Protein AF-A0A178A9Q9-F1 (afdb_monomer)

Foldseek 3Di:
DQLQVPDAKDKDADPCLVVLLVVCLQVLDQPDDQQNGMEIEGACLQPVCCSVVPVVCVVCVVVVVVQVVVLVVSLVVCCPDPSCVPPVHSYPCCNVRVHHHHYHHPFDPPDPLLVCCLQCVLVVLLVVLLVQLVVLVVVLQVCVVPDDLVRSLCSSLVSSLVVLLVVLLVSLVVSVVVVQAQCQQPVPCSPVSSVLSSVLSSLLSLLSNLQLLLVCLQPHVVCSVVSSVVLSCLQNVLSNGDPVPDPPVSVCNLLHLSNLSSSSNSCRRGVGDDPVVSSVVSSVVSNVVSSVSNSVSQVVQCVVCVVVVNNRRD

Sequence (314 aa):
MVLEEEAWAVLQISPNASENLRRALESGDEAYVPDTAATVYFASARNQIVTTSLAVPAVMGLVNGIVEGIALNSTVTYLESSAGVRDGGGCAMCLVKPFGVAQRDLIPFNEPVAMGPLSTGLIFLLTFTFQFFTILRAGASTYGHLLTLCSTLTMRTLSSLSAYLFLSLTYTLILLAFSLPLTGLFPSHPSYGFMTLWMLNFLTMTACGLVLEAACTAIGMEFAPFVLNVWLIANASPGFAAMETMPRFYRYGYAMPFWNAGQATRTVVFGTKSHLGLNFGVLVAWCVLGWVAVCVATKWRVETGRRKGRHYVP

Structure (mmCIF, N/CA/C/O backbone):
data_AF-A0A178A9Q9-F1
#
_entry.id   AF-A0A178A9Q9-F1
#
loop_
_atom_site.group_PDB
_atom_site.id
_atom_site.type_symbol
_atom_site.label_atom_id
_atom_site.label_alt_id
_atom_site.label_comp_id
_atom_site.label_asym_id
_atom_site.label_entity_id
_atom_site.label_seq_id
_atom_site.pdbx_PDB_ins_code
_atom_site.Cartn_x
_atom_site.Cartn_y
_atom_site.Cartn_z
_atom_site.occupancy
_atom_site.B_iso_or_equiv
_atom_site.auth_seq_id
_atom_site.auth_comp_id
_atom_site.auth_asym_id
_atom_site.auth_atom_id
_atom_site.pdbx_PDB_model_num
ATOM 1 N N . MET A 1 1 ? 0.203 -4.398 -20.712 1.00 80.06 1 MET A N 1
ATOM 2 C CA . MET A 1 1 ? 1.269 -5.173 -20.043 1.00 80.06 1 MET A CA 1
ATOM 3 C C . MET A 1 1 ? 1.855 -4.444 -18.837 1.00 80.06 1 MET A C 1
ATOM 5 O O . MET A 1 1 ? 1.389 -4.715 -17.743 1.00 80.06 1 MET A O 1
ATOM 9 N N . VAL A 1 2 ? 2.800 -3.498 -18.981 1.00 81.94 2 VAL A N 1
ATOM 10 C CA . VAL A 1 2 ? 3.462 -2.856 -17.812 1.00 81.94 2 VAL A CA 1
ATOM 11 C C . VAL A 1 2 ? 2.494 -2.018 -16.964 1.00 81.94 2 VAL A C 1
ATOM 13 O O . VAL A 1 2 ? 2.419 -2.210 -15.756 1.00 81.94 2 VAL A O 1
ATOM 16 N N . LEU A 1 3 ? 1.692 -1.149 -17.595 1.00 84.88 3 LEU A N 1
ATOM 17 C CA . LEU A 1 3 ? 0.658 -0.353 -16.906 1.00 84.88 3 LEU A CA 1
ATOM 18 C C . LEU A 1 3 ? -0.455 -1.217 -16.291 1.00 84.88 3 LEU A C 1
ATOM 20 O O . LEU A 1 3 ? -1.043 -0.853 -15.279 1.00 84.88 3 LEU A O 1
ATOM 24 N N . GLU A 1 4 ? -0.709 -2.381 -16.891 1.00 84.88 4 GLU A N 1
ATOM 25 C CA . GLU A 1 4 ? -1.713 -3.343 -16.426 1.00 84.88 4 GLU A CA 1
ATOM 26 C C . GLU A 1 4 ? -1.189 -4.282 -15.330 1.00 84.88 4 GLU A C 1
ATOM 28 O O . GLU A 1 4 ? -1.922 -5.164 -14.880 1.00 84.88 4 GLU A O 1
ATOM 33 N N . GLU A 1 5 ? 0.053 -4.077 -14.880 1.00 84.38 5 GLU A N 1
ATOM 34 C CA . GLU A 1 5 ? 0.738 -4.875 -13.858 1.00 84.38 5 GLU A CA 1
ATOM 35 C C . GLU A 1 5 ? 0.977 -6.350 -14.240 1.00 84.38 5 GLU A C 1
ATOM 37 O O . GLU A 1 5 ? 1.306 -7.161 -13.379 1.00 84.38 5 GLU A O 1
ATOM 42 N N . GLU A 1 6 ? 0.887 -6.706 -15.527 1.00 86.44 6 GLU A N 1
ATOM 43 C CA . GLU A 1 6 ? 1.127 -8.076 -16.024 1.00 86.44 6 GLU A CA 1
ATOM 44 C C . GLU A 1 6 ? 2.621 -8.425 -16.112 1.00 86.44 6 GLU A C 1
ATOM 46 O O . GLU A 1 6 ? 3.001 -9.592 -16.053 1.00 86.44 6 GLU A O 1
ATOM 51 N N . ALA A 1 7 ? 3.475 -7.411 -16.269 1.00 87.38 7 ALA A N 1
ATOM 52 C CA . ALA A 1 7 ? 4.924 -7.552 -16.356 1.00 87.38 7 ALA A CA 1
ATOM 53 C C . ALA A 1 7 ? 5.619 -6.396 -15.623 1.00 87.38 7 ALA A C 1
ATOM 55 O O . ALA A 1 7 ? 5.109 -5.276 -15.594 1.00 87.38 7 ALA A O 1
ATOM 56 N N . TRP A 1 8 ? 6.795 -6.659 -15.045 1.00 88.06 8 TRP A N 1
ATOM 57 C CA . TRP A 1 8 ? 7.590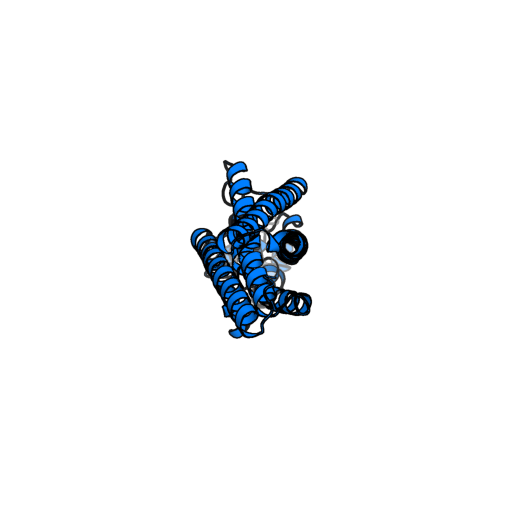 -5.645 -14.334 1.00 88.06 8 TRP A CA 1
ATOM 58 C C . TRP A 1 8 ? 8.377 -4.726 -15.266 1.00 88.06 8 TRP A C 1
ATOM 60 O O . TRP A 1 8 ? 8.521 -3.537 -14.986 1.00 88.06 8 TRP A O 1
ATOM 70 N N . ALA A 1 9 ? 8.875 -5.278 -16.368 1.00 89.69 9 ALA A N 1
ATOM 71 C CA . ALA A 1 9 ? 9.585 -4.546 -17.398 1.00 89.69 9 ALA A CA 1
ATOM 72 C C . ALA A 1 9 ? 9.378 -5.233 -18.753 1.00 89.69 9 ALA A C 1
ATOM 74 O O . ALA A 1 9 ? 9.206 -6.452 -18.817 1.00 89.69 9 ALA A O 1
ATOM 75 N N . VAL A 1 10 ? 9.389 -4.453 -19.829 1.00 90.44 10 VAL A N 1
ATOM 76 C CA . VAL A 1 10 ? 9.280 -4.930 -21.211 1.00 90.44 10 VAL A CA 1
ATOM 77 C C . VAL A 1 10 ? 10.425 -4.341 -22.018 1.00 90.44 10 VAL A C 1
ATOM 79 O O . VAL A 1 10 ? 10.601 -3.127 -22.049 1.00 90.44 10 VAL A O 1
ATOM 82 N N . LEU A 1 11 ? 11.192 -5.202 -22.683 1.00 90.25 11 LEU A N 1
ATOM 83 C CA . LEU A 1 11 ? 12.218 -4.797 -23.637 1.00 90.25 11 LEU A CA 1
ATOM 84 C C . LEU A 1 11 ? 11.589 -4.675 -25.027 1.00 90.25 11 LEU A C 1
ATOM 86 O O . LEU A 1 11 ? 11.095 -5.660 -25.573 1.00 90.25 11 LEU A O 1
ATOM 90 N N . GLN A 1 12 ? 11.633 -3.481 -25.605 1.00 90.94 12 GLN A N 1
ATOM 91 C CA . GLN A 1 12 ? 11.285 -3.236 -26.997 1.00 90.94 12 GLN A CA 1
ATOM 92 C C . GLN A 1 12 ? 12.561 -3.015 -27.804 1.00 90.94 12 GLN A C 1
ATOM 94 O O . GLN A 1 12 ? 13.390 -2.178 -27.452 1.00 90.94 12 GLN A O 1
ATOM 99 N N . ILE A 1 13 ? 12.696 -3.741 -28.908 1.00 89.25 13 ILE A N 1
ATOM 100 C CA . ILE A 1 13 ? 13.766 -3.523 -29.883 1.00 89.25 13 ILE A CA 1
ATOM 101 C C . ILE A 1 13 ? 13.216 -2.607 -30.973 1.00 89.25 13 ILE A C 1
ATOM 103 O O . ILE A 1 13 ? 12.126 -2.851 -31.500 1.00 89.25 13 ILE A O 1
ATOM 107 N N . SER A 1 14 ? 13.949 -1.545 -31.295 1.00 88.25 14 SER A N 1
ATOM 108 C CA . SER A 1 14 ? 13.546 -0.610 -32.341 1.00 88.25 14 SER A CA 1
ATOM 109 C C . SER A 1 14 ? 13.619 -1.274 -33.719 1.00 88.25 14 SER A C 1
ATOM 111 O O . SER A 1 14 ? 14.558 -2.028 -33.999 1.00 88.25 14 SER A O 1
ATOM 113 N N . PRO A 1 15 ? 12.650 -1.006 -34.614 1.00 85.62 15 PRO A N 1
ATOM 114 C CA . PRO A 1 15 ? 12.688 -1.551 -35.962 1.00 85.62 15 PRO A CA 1
ATOM 115 C C . PRO A 1 15 ? 13.934 -1.044 -36.693 1.00 85.62 15 PRO A C 1
ATOM 117 O O . PRO A 1 15 ? 14.308 0.121 -36.569 1.00 85.62 15 PRO A O 1
ATOM 120 N N . ASN A 1 16 ? 14.562 -1.922 -37.477 1.00 86.19 16 ASN A N 1
ATOM 121 C CA . ASN A 1 16 ? 15.747 -1.612 -38.281 1.00 86.19 16 ASN A CA 1
ATOM 122 C C . ASN A 1 16 ? 16.977 -1.142 -37.480 1.00 86.19 16 ASN A C 1
ATOM 124 O O . ASN A 1 16 ? 17.849 -0.496 -38.051 1.00 86.19 16 ASN A O 1
ATOM 128 N N . ALA A 1 17 ? 17.101 -1.490 -36.192 1.00 84.75 17 ALA A N 1
ATOM 129 C CA . ALA A 1 17 ? 18.247 -1.087 -35.366 1.00 84.75 17 ALA A CA 1
ATOM 130 C C . ALA A 1 17 ? 19.611 -1.441 -36.001 1.00 84.75 17 ALA A C 1
ATOM 132 O O . ALA A 1 17 ? 20.496 -0.593 -36.075 1.00 84.75 17 ALA A O 1
ATOM 133 N N . SER A 1 18 ? 19.765 -2.660 -36.529 1.00 85.75 18 SER A N 1
ATOM 134 C CA . SER A 1 18 ? 21.004 -3.095 -37.195 1.00 85.75 18 SER A CA 1
ATOM 135 C C . SER A 1 18 ? 21.276 -2.358 -38.511 1.00 85.75 18 SER A C 1
ATOM 137 O O . SER A 1 18 ? 22.422 -2.054 -38.825 1.00 85.75 18 SER A O 1
ATOM 139 N N . GLU A 1 19 ? 20.228 -2.043 -39.273 1.00 84.62 19 GLU A N 1
ATOM 140 C CA . GLU A 1 19 ? 20.346 -1.317 -40.542 1.00 84.62 19 GLU A CA 1
ATOM 141 C C . GLU A 1 19 ? 20.669 0.165 -40.310 1.00 84.62 19 GLU A C 1
ATOM 143 O O . GLU A 1 19 ? 21.464 0.744 -41.046 1.00 84.62 19 GLU A O 1
ATOM 148 N N . ASN A 1 20 ? 20.118 0.770 -39.255 1.00 84.81 20 ASN A N 1
ATOM 149 C CA . ASN A 1 20 ? 20.445 2.138 -38.856 1.00 84.81 20 ASN A CA 1
ATOM 150 C C . ASN A 1 20 ? 21.915 2.260 -38.437 1.00 84.81 20 ASN A C 1
ATOM 152 O O . ASN A 1 20 ? 22.577 3.210 -38.843 1.00 84.81 20 ASN A O 1
ATOM 156 N N . LEU A 1 21 ? 22.441 1.277 -37.697 1.00 84.25 21 LEU A N 1
ATOM 157 C CA . LEU A 1 21 ? 23.865 1.223 -37.364 1.00 84.25 21 LEU A CA 1
ATOM 158 C C . LEU A 1 21 ? 24.734 1.083 -38.621 1.00 84.25 21 LEU A C 1
ATOM 160 O O . LEU A 1 21 ? 25.712 1.809 -38.772 1.00 84.25 21 LEU A O 1
ATOM 164 N N . ARG A 1 22 ? 24.373 0.179 -39.541 1.00 82.69 22 ARG A N 1
ATOM 165 C CA . ARG A 1 22 ? 25.113 -0.017 -40.798 1.00 82.69 22 ARG A CA 1
ATOM 166 C C . ARG A 1 22 ? 25.165 1.271 -41.622 1.00 82.69 22 ARG A C 1
ATOM 168 O O . ARG A 1 22 ? 26.231 1.644 -42.096 1.00 82.69 22 ARG A O 1
ATOM 175 N N . ARG A 1 23 ? 24.037 1.980 -41.736 1.00 83.31 23 ARG A N 1
ATOM 176 C CA . ARG A 1 23 ? 23.974 3.284 -42.412 1.00 83.31 23 ARG A CA 1
ATOM 177 C C . ARG A 1 23 ? 24.843 4.326 -41.725 1.00 83.31 23 ARG A C 1
ATOM 179 O O . ARG A 1 23 ? 25.577 5.006 -42.421 1.00 83.31 23 ARG A O 1
ATOM 186 N N . ALA A 1 24 ? 24.797 4.418 -40.396 1.00 83.38 24 ALA A N 1
ATOM 187 C CA . ALA A 1 24 ? 25.614 5.370 -39.643 1.00 83.38 24 ALA A CA 1
ATOM 188 C C . ALA A 1 24 ? 27.122 5.108 -39.806 1.00 83.38 24 ALA A C 1
ATOM 190 O O . ALA A 1 24 ? 27.903 6.055 -39.885 1.00 83.38 24 ALA A O 1
ATOM 191 N N . LEU A 1 25 ? 27.525 3.835 -39.902 1.00 80.25 25 LEU A N 1
ATOM 192 C CA . LEU A 1 25 ? 28.907 3.437 -40.184 1.00 80.25 25 LEU A CA 1
ATOM 193 C C . LEU A 1 25 ? 29.335 3.785 -41.618 1.00 80.25 25 LEU A C 1
ATOM 195 O O . LEU A 1 25 ? 30.448 4.259 -41.809 1.00 80.25 25 LEU A O 1
ATOM 199 N N . GLU A 1 26 ? 28.457 3.592 -42.608 1.00 79.62 26 GLU A N 1
ATOM 200 C CA . GLU A 1 26 ? 28.731 3.899 -44.023 1.00 79.62 26 GLU A CA 1
ATOM 201 C C . GLU A 1 26 ? 28.700 5.399 -44.339 1.00 79.62 26 GLU A C 1
ATOM 203 O O . GLU A 1 26 ? 29.458 5.861 -45.187 1.00 79.62 26 GLU A O 1
ATOM 208 N N . SER A 1 27 ? 27.820 6.167 -43.691 1.00 79.75 27 SER A N 1
ATOM 209 C CA . SER A 1 27 ? 27.678 7.608 -43.924 1.00 79.75 27 SER A CA 1
ATOM 210 C C . SER A 1 27 ? 28.542 8.471 -43.006 1.00 79.75 27 SER A C 1
ATOM 212 O O . SER A 1 27 ? 28.620 9.675 -43.234 1.00 79.75 27 SER A O 1
ATOM 214 N N . GLY A 1 28 ? 29.138 7.893 -41.958 1.00 75.88 28 GLY A N 1
ATOM 215 C CA . GLY A 1 28 ? 29.886 8.636 -40.943 1.00 75.88 28 GLY A CA 1
ATOM 216 C C . GLY A 1 28 ? 29.019 9.624 -40.160 1.00 75.88 28 GLY A C 1
ATOM 217 O O . GLY A 1 28 ? 29.376 10.790 -40.027 1.00 75.88 28 GLY A O 1
ATOM 218 N N . ASP A 1 29 ? 27.845 9.186 -39.696 1.00 77.06 29 ASP A N 1
ATOM 219 C CA . ASP A 1 29 ? 26.921 10.067 -38.970 1.00 77.06 29 ASP A CA 1
ATOM 220 C C . ASP A 1 29 ? 27.331 10.227 -37.495 1.00 77.06 29 ASP A C 1
ATOM 222 O O . ASP A 1 29 ? 27.115 9.335 -36.671 1.00 77.06 29 ASP A O 1
ATOM 226 N N . GLU A 1 30 ? 27.895 11.386 -37.145 1.00 72.00 30 GLU A N 1
ATOM 227 C CA . GLU A 1 30 ? 28.246 11.738 -35.762 1.00 72.00 30 GLU A CA 1
ATOM 228 C C . GLU A 1 30 ? 27.01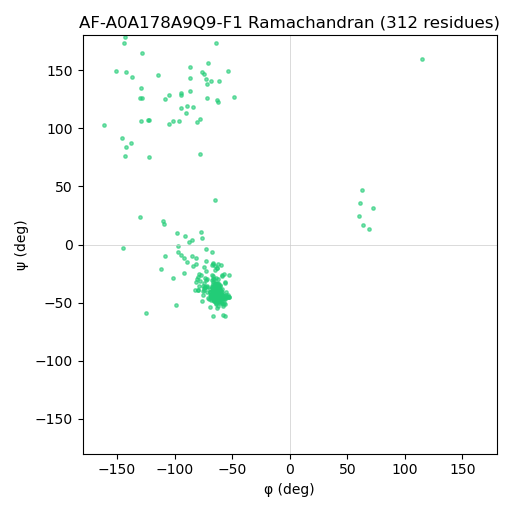6 11.921 -34.848 1.00 72.00 30 GLU A C 1
ATOM 230 O O . GLU A 1 30 ? 27.154 11.892 -33.624 1.00 72.00 30 GLU A O 1
ATOM 235 N N . ALA A 1 31 ? 25.806 12.079 -35.404 1.00 79.38 31 ALA A N 1
ATOM 236 C CA . ALA A 1 31 ? 24.570 12.263 -34.641 1.00 79.38 31 ALA A CA 1
ATOM 237 C C . ALA A 1 31 ? 23.876 10.944 -34.248 1.00 79.38 31 ALA A C 1
ATOM 239 O O . ALA A 1 31 ? 22.807 10.974 -33.628 1.00 79.38 31 ALA A O 1
ATOM 240 N N . TYR A 1 32 ? 24.451 9.782 -34.579 1.00 80.12 32 TYR A N 1
ATOM 241 C CA . TYR A 1 32 ? 23.875 8.489 -34.215 1.00 80.12 32 TYR A CA 1
ATOM 242 C C . TYR A 1 32 ? 23.789 8.312 -32.689 1.00 80.12 32 TYR A C 1
ATOM 244 O O . TYR A 1 32 ? 24.792 8.339 -31.973 1.00 80.12 32 TYR A O 1
ATOM 252 N N . VAL A 1 33 ? 22.572 8.075 -32.186 1.00 81.25 33 VAL A N 1
ATOM 253 C CA . VAL A 1 33 ? 22.313 7.843 -30.758 1.00 81.25 33 VAL A CA 1
ATOM 254 C C . VAL A 1 33 ? 22.131 6.343 -30.502 1.00 81.25 33 VAL A C 1
ATOM 256 O O . VAL A 1 33 ? 21.061 5.799 -30.801 1.00 81.25 33 VAL A O 1
ATOM 259 N N . PRO A 1 34 ? 23.115 5.658 -29.892 1.00 77.62 34 PRO A N 1
ATOM 260 C CA . PRO A 1 34 ? 23.069 4.207 -29.723 1.00 77.62 34 PRO A CA 1
ATOM 261 C C . PRO A 1 34 ? 21.957 3.734 -28.783 1.00 77.62 34 PRO A C 1
ATOM 263 O O . PRO A 1 34 ? 21.425 2.640 -28.961 1.00 77.62 34 PRO A O 1
ATOM 266 N N . ASP A 1 35 ? 21.535 4.567 -27.828 1.00 78.06 35 ASP A N 1
ATOM 267 C CA . ASP A 1 35 ? 20.473 4.233 -26.867 1.00 78.06 35 ASP A CA 1
ATOM 268 C C . ASP A 1 35 ? 19.078 4.095 -27.512 1.00 78.06 35 ASP A C 1
ATOM 270 O O . ASP A 1 35 ? 18.130 3.670 -26.857 1.00 78.06 35 ASP A O 1
ATOM 274 N N . THR A 1 36 ? 18.936 4.401 -28.805 1.00 76.56 36 THR A N 1
ATOM 275 C CA . THR A 1 36 ? 17.684 4.205 -29.554 1.00 76.56 36 THR A CA 1
ATOM 276 C C . THR A 1 36 ? 17.474 2.768 -30.036 1.00 76.56 36 THR A C 1
ATOM 278 O O . THR A 1 36 ? 16.371 2.439 -30.470 1.00 76.56 36 THR A O 1
ATOM 281 N N . ALA A 1 37 ? 18.486 1.896 -29.959 1.00 82.19 37 ALA A N 1
ATOM 282 C CA . ALA A 1 37 ? 18.413 0.536 -30.496 1.00 82.19 37 ALA A CA 1
ATOM 283 C C . ALA A 1 37 ? 17.457 -0.372 -29.708 1.00 82.19 37 ALA A C 1
ATOM 285 O O . ALA A 1 37 ? 16.688 -1.139 -30.296 1.00 82.19 37 ALA A O 1
ATOM 286 N N . ALA A 1 38 ? 17.476 -0.265 -28.382 1.00 87.44 38 ALA A N 1
ATOM 287 C CA . ALA A 1 38 ? 16.574 -0.985 -27.501 1.00 87.44 38 ALA A CA 1
ATOM 288 C C . ALA A 1 38 ? 16.061 -0.059 -26.401 1.00 87.44 38 ALA A C 1
ATOM 290 O O . ALA A 1 38 ? 16.783 0.800 -25.907 1.00 87.44 38 ALA A O 1
ATOM 291 N N . THR A 1 39 ? 14.806 -0.227 -26.001 1.00 90.12 39 THR A N 1
ATOM 292 C CA . THR A 1 39 ? 14.197 0.535 -24.910 1.00 90.12 39 THR A CA 1
ATOM 293 C C . THR A 1 39 ? 13.530 -0.412 -23.925 1.00 90.12 39 THR A C 1
ATOM 295 O O . THR A 1 39 ? 12.690 -1.227 -24.301 1.00 90.12 39 THR A O 1
ATOM 298 N N . VAL A 1 40 ? 13.891 -0.303 -22.649 1.00 90.81 40 VAL A N 1
ATOM 299 C CA . VAL A 1 40 ? 13.242 -1.015 -21.547 1.00 90.81 40 VAL A CA 1
ATOM 300 C C . VAL A 1 40 ? 12.179 -0.110 -20.944 1.00 90.81 40 VAL A C 1
ATOM 302 O O . VAL A 1 40 ? 12.492 0.942 -20.389 1.00 90.81 40 VAL A O 1
ATOM 305 N N . TYR A 1 41 ? 10.927 -0.543 -21.023 1.00 91.81 41 TYR A N 1
ATOM 306 C CA . TYR A 1 41 ? 9.790 0.102 -20.383 1.00 91.81 41 TYR A CA 1
ATOM 307 C C . TYR A 1 41 ? 9.512 -0.539 -19.029 1.00 91.81 41 TYR A C 1
ATOM 309 O O . TYR A 1 41 ? 9.356 -1.756 -18.948 1.00 91.81 41 TYR A O 1
ATOM 317 N N . PHE A 1 42 ? 9.400 0.260 -17.974 1.00 92.56 42 PHE A N 1
ATOM 318 C CA . PHE A 1 42 ? 9.025 -0.197 -16.631 1.00 92.56 42 PHE A CA 1
ATOM 319 C C . PHE A 1 42 ? 8.156 0.851 -15.927 1.00 92.56 42 PHE A C 1
ATOM 321 O O . PHE A 1 42 ? 7.928 1.929 -16.467 1.00 92.56 42 PHE A O 1
ATOM 328 N N . ALA A 1 43 ? 7.632 0.521 -14.747 1.00 91.62 43 ALA A N 1
ATOM 329 C CA . ALA A 1 43 ? 6.893 1.456 -13.898 1.00 91.62 43 ALA A CA 1
ATOM 330 C C . ALA A 1 43 ? 7.461 1.412 -12.474 1.00 91.62 43 ALA A C 1
ATOM 332 O O . ALA A 1 43 ? 7.257 0.434 -11.744 1.00 91.62 43 ALA A O 1
ATOM 333 N N . SER A 1 44 ? 8.203 2.443 -12.069 1.00 89.50 44 SER A N 1
ATOM 334 C CA . SER A 1 44 ? 8.836 2.461 -10.742 1.00 89.50 44 SER A CA 1
ATOM 335 C C . SER A 1 44 ? 7.841 2.730 -9.614 1.00 89.50 44 SER A C 1
ATOM 337 O O . SER A 1 44 ? 7.925 2.099 -8.559 1.00 89.50 44 SER A O 1
ATOM 339 N N . ALA A 1 45 ? 6.806 3.538 -9.861 1.00 87.69 45 ALA A N 1
ATOM 340 C CA . ALA A 1 45 ? 5.785 3.854 -8.864 1.00 87.69 45 ALA A CA 1
ATOM 341 C C . ALA A 1 45 ? 4.953 2.642 -8.396 1.00 87.69 45 ALA A C 1
ATOM 343 O O . ALA A 1 45 ? 4.390 2.682 -7.299 1.00 87.69 45 ALA A O 1
ATOM 344 N N . ARG A 1 46 ? 4.908 1.541 -9.172 1.00 87.75 46 ARG A N 1
ATOM 345 C CA . ARG A 1 46 ? 4.240 0.280 -8.780 1.00 87.75 46 ARG A CA 1
ATOM 346 C C . ARG A 1 46 ? 4.796 -0.247 -7.456 1.00 87.75 46 ARG A C 1
ATOM 348 O O . ARG A 1 46 ? 4.055 -0.560 -6.522 1.00 87.75 46 ARG A O 1
ATOM 355 N N . ASN A 1 47 ? 6.117 -0.350 -7.376 1.00 88.31 47 ASN A N 1
ATOM 356 C CA . ASN A 1 47 ? 6.848 -0.642 -6.153 1.00 88.31 47 ASN A CA 1
ATOM 357 C C . ASN A 1 47 ? 8.303 -0.214 -6.350 1.00 88.31 47 ASN A C 1
ATOM 359 O O . ASN A 1 47 ? 9.078 -0.941 -6.971 1.00 88.31 47 ASN A O 1
ATOM 363 N N . GLN A 1 48 ? 8.669 0.934 -5.779 1.00 86.88 48 GLN A N 1
ATOM 364 C CA . GLN A 1 48 ? 9.997 1.512 -5.964 1.00 86.88 48 GLN A CA 1
ATOM 365 C C . GLN A 1 48 ? 11.106 0.530 -5.587 1.00 86.88 48 GLN A C 1
ATOM 367 O O . GLN A 1 48 ? 12.066 0.379 -6.337 1.00 86.88 48 GLN A O 1
ATOM 372 N N . ILE A 1 49 ? 10.950 -0.181 -4.465 1.00 86.94 49 ILE A N 1
ATOM 373 C CA . ILE A 1 49 ? 11.956 -1.118 -3.959 1.00 86.94 49 ILE A CA 1
ATOM 374 C C . ILE A 1 49 ? 12.158 -2.249 -4.966 1.00 86.94 49 ILE A C 1
ATOM 376 O O . ILE A 1 49 ? 13.276 -2.459 -5.421 1.00 86.94 49 ILE A O 1
ATOM 380 N N . VAL A 1 50 ? 11.098 -2.953 -5.366 1.00 88.50 50 VAL A N 1
ATOM 381 C CA . VAL A 1 50 ? 11.229 -4.097 -6.285 1.00 88.50 50 VAL A CA 1
ATOM 382 C C . VAL A 1 50 ? 11.689 -3.664 -7.673 1.00 88.50 50 VAL A C 1
ATOM 384 O O . VAL A 1 50 ? 12.564 -4.311 -8.248 1.00 88.50 50 VAL A O 1
ATOM 387 N N . THR A 1 51 ? 11.157 -2.565 -8.208 1.00 88.94 51 THR A N 1
ATOM 388 C CA . THR A 1 51 ? 11.518 -2.123 -9.557 1.00 88.94 51 THR A CA 1
ATOM 389 C C . THR A 1 51 ? 12.987 -1.707 -9.636 1.00 88.94 51 THR A C 1
ATOM 391 O O . THR A 1 51 ? 13.691 -2.159 -10.538 1.00 88.94 51 THR A O 1
ATOM 394 N N . THR A 1 52 ? 13.478 -0.913 -8.676 1.00 85.88 52 THR A N 1
ATOM 395 C CA . THR A 1 52 ? 14.864 -0.406 -8.707 1.00 85.88 52 THR A CA 1
ATOM 396 C C . THR A 1 52 ? 15.905 -1.392 -8.192 1.00 85.88 52 THR A C 1
ATOM 398 O O . THR A 1 52 ? 17.022 -1.382 -8.699 1.00 85.88 52 THR A O 1
ATOM 401 N N . SER A 1 53 ? 15.575 -2.255 -7.224 1.00 87.50 53 SER A N 1
ATOM 402 C CA . SER A 1 53 ? 16.558 -3.192 -6.653 1.00 87.50 53 SER A CA 1
ATOM 403 C C . SER A 1 53 ? 16.597 -4.554 -7.343 1.00 87.50 53 SER A C 1
ATOM 405 O O . SER A 1 53 ? 17.629 -5.219 -7.290 1.00 87.50 53 SER A O 1
ATOM 407 N N . LEU A 1 54 ? 15.505 -4.976 -7.993 1.00 88.44 54 LEU A N 1
ATOM 408 C CA . LEU A 1 54 ? 15.385 -6.327 -8.539 1.00 88.44 54 LEU A CA 1
ATOM 409 C C . LEU A 1 54 ? 15.045 -6.331 -10.031 1.00 88.44 54 LEU A C 1
ATOM 411 O O . LEU A 1 54 ? 15.806 -6.882 -10.820 1.00 88.44 54 LEU A O 1
ATOM 415 N N . ALA A 1 55 ? 13.925 -5.729 -10.436 1.00 88.69 55 ALA A N 1
ATOM 416 C CA . ALA A 1 55 ? 13.398 -5.917 -11.788 1.00 88.69 55 ALA A CA 1
ATOM 417 C C . ALA A 1 55 ? 14.272 -5.268 -12.872 1.00 88.69 55 ALA A C 1
ATOM 419 O O . ALA A 1 55 ? 14.693 -5.948 -13.808 1.00 88.69 55 ALA A O 1
ATOM 420 N N . VAL A 1 56 ? 14.570 -3.969 -12.746 1.00 90.12 56 VAL A N 1
ATOM 421 C CA . VAL A 1 56 ? 15.384 -3.248 -13.737 1.00 90.12 56 VAL A CA 1
ATOM 422 C C . VAL A 1 56 ? 16.817 -3.791 -13.778 1.00 90.12 56 VAL A C 1
ATOM 424 O O . VAL A 1 56 ? 17.269 -4.110 -14.877 1.00 90.12 56 VAL A O 1
ATOM 427 N N . PRO A 1 57 ? 17.523 -4.000 -12.645 1.00 91.56 57 PRO A N 1
ATOM 428 C CA . PRO A 1 57 ? 18.861 -4.589 -12.675 1.00 91.56 57 PRO A CA 1
ATOM 429 C C . PRO A 1 57 ? 18.905 -5.998 -13.277 1.00 91.56 57 PRO A C 1
ATOM 431 O O . PRO A 1 57 ? 19.833 -6.297 -14.023 1.00 91.56 57 PRO A O 1
ATOM 434 N N . ALA A 1 58 ? 17.908 -6.853 -13.014 1.00 90.00 58 ALA A N 1
ATOM 435 C CA . ALA A 1 58 ? 17.866 -8.202 -13.583 1.00 90.00 58 ALA A CA 1
ATOM 436 C C . ALA A 1 58 ? 17.718 -8.182 -15.113 1.00 90.00 58 ALA A C 1
ATOM 438 O O . ALA A 1 58 ? 18.418 -8.914 -15.814 1.00 90.00 58 ALA A O 1
ATOM 439 N N . VAL A 1 59 ? 16.844 -7.318 -15.641 1.00 89.38 59 VAL A N 1
ATOM 440 C CA . VAL A 1 59 ? 16.680 -7.152 -17.093 1.00 89.38 59 VAL A CA 1
ATOM 441 C C . VAL A 1 59 ? 17.926 -6.525 -17.707 1.00 89.38 59 VAL A C 1
ATOM 443 O O . VAL A 1 59 ? 18.443 -7.046 -18.690 1.00 89.38 59 VAL A O 1
ATOM 446 N N . MET A 1 60 ? 18.454 -5.454 -17.114 1.00 89.62 60 MET A N 1
ATOM 447 C CA . MET A 1 60 ? 19.653 -4.783 -17.621 1.00 89.62 60 MET A CA 1
ATOM 448 C C . MET A 1 60 ? 20.884 -5.693 -17.589 1.00 89.62 60 MET A C 1
ATOM 450 O O . MET A 1 60 ? 21.666 -5.664 -18.529 1.00 89.62 60 MET A O 1
ATOM 454 N N . GLY A 1 61 ? 21.041 -6.543 -16.570 1.00 88.62 61 GLY A N 1
ATOM 455 C CA . GLY A 1 61 ? 22.134 -7.516 -16.504 1.00 88.62 61 GLY A CA 1
ATOM 456 C C . GLY A 1 61 ? 22.099 -8.526 -17.655 1.00 88.62 61 GLY A C 1
ATOM 457 O O . GLY A 1 61 ? 23.134 -8.812 -18.251 1.00 88.62 61 GLY A O 1
ATOM 458 N N . LEU A 1 62 ? 20.910 -9.018 -18.020 1.00 88.88 62 LEU A N 1
ATOM 459 C CA . LEU A 1 62 ? 20.736 -9.909 -19.173 1.00 88.88 62 LEU A CA 1
ATOM 460 C C . LEU A 1 62 ? 20.953 -9.180 -20.502 1.00 88.88 62 LEU A C 1
ATOM 462 O O . LEU A 1 62 ? 21.661 -9.677 -21.376 1.00 88.88 62 LEU A O 1
ATOM 466 N N . VAL A 1 63 ? 20.343 -8.004 -20.661 1.00 88.75 63 VAL A N 1
ATOM 467 C CA . VAL A 1 63 ? 20.386 -7.257 -21.922 1.00 88.75 63 VAL A CA 1
ATOM 468 C C . VAL A 1 63 ? 21.788 -6.729 -22.197 1.00 88.75 63 VAL A C 1
ATOM 470 O O . VAL A 1 63 ? 22.258 -6.886 -2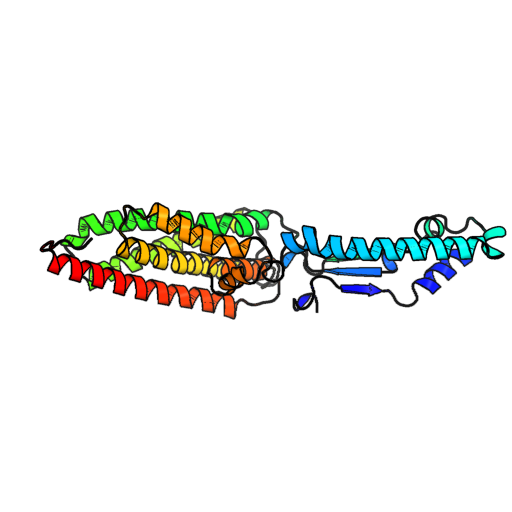3.318 1.00 88.75 63 VAL A O 1
ATOM 473 N N . ASN A 1 64 ? 22.483 -6.173 -21.202 1.00 87.50 64 ASN A N 1
ATOM 474 C CA . ASN A 1 64 ? 23.837 -5.651 -21.392 1.00 87.50 64 ASN A CA 1
ATOM 475 C C . ASN A 1 64 ? 24.802 -6.749 -21.850 1.00 87.50 64 ASN A C 1
ATOM 477 O O . ASN A 1 64 ? 25.522 -6.535 -22.816 1.00 87.50 64 ASN A O 1
ATOM 481 N N . GLY A 1 65 ? 24.741 -7.950 -21.260 1.00 85.75 65 GLY A N 1
ATOM 482 C CA . GLY A 1 65 ? 25.589 -9.064 -21.697 1.00 85.75 65 GLY A CA 1
ATOM 483 C C . GLY A 1 65 ? 25.336 -9.489 -23.151 1.00 85.75 65 GLY A C 1
ATOM 484 O O . GLY A 1 65 ? 26.273 -9.775 -23.893 1.00 85.75 65 GLY A O 1
ATOM 485 N N . ILE A 1 66 ? 24.073 -9.492 -23.592 1.00 86.75 66 ILE A N 1
ATOM 486 C CA . ILE A 1 66 ? 23.717 -9.819 -24.983 1.00 86.75 66 ILE A CA 1
ATOM 487 C C . ILE A 1 66 ? 24.150 -8.697 -25.935 1.00 86.75 66 ILE A C 1
ATOM 489 O O . ILE A 1 66 ? 24.735 -8.963 -26.985 1.00 86.75 66 ILE A O 1
ATOM 493 N N . VAL A 1 67 ? 23.867 -7.445 -25.573 1.00 87.31 67 VAL A N 1
ATOM 494 C CA . VAL A 1 67 ? 24.177 -6.262 -26.382 1.00 87.31 67 VAL A CA 1
ATOM 495 C C . VAL A 1 67 ? 25.683 -6.098 -26.553 1.00 87.31 67 VAL A C 1
ATOM 497 O O . VAL A 1 67 ? 26.118 -5.834 -27.667 1.00 87.31 67 VAL A O 1
ATOM 500 N N . GLU A 1 68 ? 26.482 -6.322 -25.509 1.00 85.81 68 GLU A N 1
ATOM 501 C CA . GLU A 1 68 ? 27.948 -6.309 -25.586 1.00 85.81 68 GLU A CA 1
ATOM 502 C C . GLU A 1 68 ? 28.480 -7.394 -26.532 1.00 85.81 68 GLU A C 1
ATOM 504 O O . GLU A 1 68 ? 29.343 -7.118 -27.366 1.00 85.81 68 GLU A O 1
ATOM 509 N N . GLY A 1 69 ? 27.926 -8.609 -26.482 1.00 86.06 69 GLY A N 1
ATOM 510 C CA . GLY A 1 69 ? 28.308 -9.683 -27.403 1.00 86.06 69 GLY A CA 1
ATOM 511 C C . GLY A 1 69 ? 27.993 -9.357 -28.868 1.00 86.06 69 GLY A C 1
ATOM 512 O O . GLY A 1 69 ? 28.831 -9.554 -29.750 1.00 86.06 69 GLY A O 1
ATOM 513 N N . ILE A 1 70 ? 26.801 -8.815 -29.135 1.00 86.00 70 ILE A N 1
ATOM 514 C CA . ILE A 1 70 ? 26.394 -8.392 -30.484 1.00 86.00 70 ILE A CA 1
ATOM 515 C C . ILE A 1 70 ? 27.228 -7.190 -30.947 1.00 86.00 70 ILE A C 1
ATOM 517 O O . ILE A 1 70 ? 27.646 -7.151 -32.103 1.00 86.00 70 ILE A O 1
ATOM 521 N N . ALA A 1 71 ? 27.509 -6.244 -30.049 1.00 85.75 71 ALA A N 1
ATOM 522 C CA . ALA A 1 71 ? 28.331 -5.070 -30.313 1.00 85.75 71 ALA A CA 1
ATOM 523 C C . ALA A 1 71 ? 29.733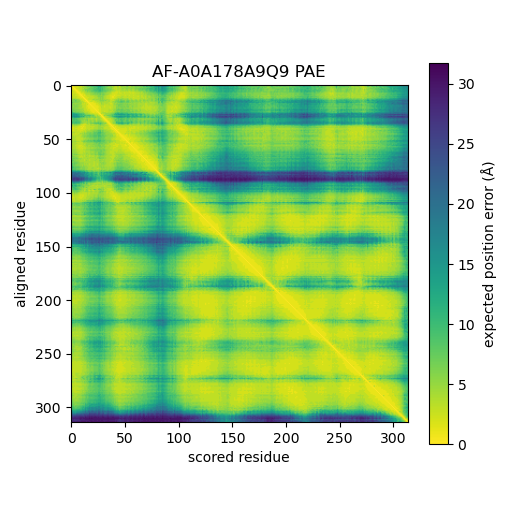 -5.467 -30.783 1.00 85.75 71 ALA A C 1
ATOM 525 O O . ALA A 1 71 ? 30.147 -5.056 -31.866 1.00 85.75 71 ALA A O 1
ATOM 526 N N . LEU A 1 72 ? 30.421 -6.329 -30.029 1.00 85.50 72 LEU A N 1
ATOM 527 C CA . LEU A 1 72 ? 31.756 -6.809 -30.390 1.00 85.50 72 LEU A CA 1
ATOM 528 C C . LEU A 1 72 ? 31.760 -7.510 -31.751 1.00 85.50 72 LEU A C 1
ATOM 530 O O . LEU A 1 72 ? 32.609 -7.209 -32.586 1.00 85.50 72 LEU A O 1
ATOM 534 N N . ASN A 1 73 ? 30.786 -8.388 -32.009 1.00 86.56 73 ASN A N 1
ATOM 535 C CA . ASN A 1 73 ? 30.692 -9.085 -33.291 1.00 86.56 73 ASN A CA 1
ATOM 536 C C . ASN A 1 73 ? 30.444 -8.110 -34.460 1.00 86.56 73 ASN A C 1
ATOM 538 O O . ASN A 1 73 ? 31.075 -8.218 -35.511 1.00 86.56 73 ASN A O 1
ATOM 542 N N . SER A 1 74 ? 29.576 -7.112 -34.266 1.00 82.44 74 SER A N 1
ATOM 543 C CA . SER A 1 74 ? 29.298 -6.094 -35.286 1.00 82.44 74 SER A CA 1
ATOM 544 C C . SER A 1 74 ? 30.514 -5.217 -35.597 1.00 82.44 74 SER A C 1
ATOM 546 O O . SER A 1 74 ? 30.799 -4.970 -36.769 1.00 82.44 74 SER A O 1
ATOM 548 N N . THR A 1 75 ? 31.280 -4.821 -34.575 1.00 82.56 75 THR A N 1
ATOM 549 C CA . THR A 1 75 ? 32.506 -4.032 -34.739 1.00 82.56 75 THR A CA 1
ATOM 550 C C . THR A 1 75 ? 33.598 -4.841 -35.438 1.00 82.56 75 THR A C 1
ATOM 552 O O . THR A 1 75 ? 34.214 -4.335 -36.372 1.00 82.56 75 THR A O 1
ATOM 555 N N . VAL A 1 76 ? 33.811 -6.106 -35.053 1.00 83.94 76 VAL A N 1
ATOM 556 C CA . VAL A 1 76 ? 34.788 -6.992 -35.715 1.00 83.94 76 VAL A CA 1
ATOM 557 C C . VAL A 1 76 ? 34.419 -7.206 -37.182 1.00 83.94 76 VAL A C 1
ATOM 559 O O . VAL A 1 76 ? 35.246 -6.960 -38.054 1.00 83.94 76 VAL A O 1
ATOM 562 N N . THR A 1 77 ? 33.161 -7.555 -37.469 1.00 83.62 77 THR A N 1
ATOM 563 C CA . THR A 1 77 ? 32.683 -7.764 -38.847 1.00 83.62 77 THR A CA 1
ATOM 564 C C . THR A 1 77 ? 32.867 -6.507 -39.705 1.00 83.62 77 THR A C 1
ATOM 566 O O . THR A 1 77 ? 33.232 -6.592 -40.877 1.00 83.62 77 THR A O 1
ATOM 569 N N . TYR A 1 78 ? 32.637 -5.320 -39.133 1.00 79.38 78 TYR A N 1
ATOM 570 C CA . TYR A 1 78 ? 32.843 -4.058 -39.839 1.00 79.38 78 TYR A CA 1
ATOM 571 C C . TYR A 1 78 ? 34.327 -3.769 -40.110 1.00 79.38 78 TYR A C 1
ATOM 573 O O . TYR A 1 78 ? 34.670 -3.384 -41.228 1.00 79.38 78 TYR A O 1
ATOM 581 N N . LEU A 1 79 ? 35.213 -3.989 -39.133 1.00 79.50 79 LEU A N 1
ATOM 582 C CA . LEU A 1 79 ? 36.660 -3.793 -39.291 1.00 79.50 79 LEU A CA 1
ATOM 583 C C . LEU A 1 79 ? 37.291 -4.786 -40.280 1.00 79.50 79 LEU A C 1
ATOM 585 O O . LEU A 1 79 ? 38.234 -4.427 -40.980 1.00 79.50 79 LEU A O 1
ATOM 589 N N . GLU A 1 80 ? 36.762 -6.006 -40.367 1.00 81.69 80 GLU A N 1
ATOM 590 C CA . GLU A 1 80 ? 37.169 -7.009 -41.360 1.00 81.69 80 GLU A CA 1
ATOM 591 C C . GLU A 1 80 ? 36.640 -6.698 -42.771 1.00 81.69 80 GLU A C 1
ATOM 593 O O . GLU A 1 80 ? 37.174 -7.195 -43.766 1.00 81.69 80 GLU A O 1
ATOM 598 N N . SER A 1 81 ? 35.610 -5.856 -42.888 1.00 77.12 81 SER A N 1
ATOM 599 C CA . SER A 1 81 ? 35.072 -5.432 -44.179 1.00 77.12 81 SER A CA 1
ATOM 600 C C . SER A 1 81 ? 35.972 -4.387 -44.856 1.00 77.12 81 SER A C 1
ATOM 602 O O . SER A 1 81 ? 36.589 -3.535 -44.216 1.00 77.12 81 SER A O 1
ATOM 604 N N . SER A 1 82 ? 36.004 -4.383 -46.192 1.00 62.72 82 SER A N 1
ATOM 605 C CA . SER A 1 82 ? 36.810 -3.436 -46.981 1.00 62.72 82 SER A CA 1
ATOM 606 C C . SER A 1 82 ? 36.457 -1.956 -46.753 1.00 62.72 82 SER A C 1
ATOM 608 O O . SER A 1 82 ? 37.255 -1.088 -47.105 1.00 62.72 82 SER A O 1
ATOM 610 N N . ALA A 1 83 ? 35.277 -1.665 -46.191 1.00 64.88 83 ALA A N 1
ATOM 611 C CA . ALA A 1 83 ? 34.845 -0.319 -45.811 1.00 64.88 83 ALA A CA 1
ATOM 612 C C . ALA A 1 83 ? 35.539 0.162 -44.522 1.00 64.88 83 ALA A C 1
ATOM 614 O O . ALA A 1 83 ? 36.076 1.268 -44.496 1.00 64.88 83 ALA A O 1
ATOM 615 N N . GLY A 1 84 ? 35.643 -0.699 -43.502 1.00 60.31 84 GLY A N 1
ATOM 616 C CA . GLY A 1 84 ? 36.330 -0.385 -42.243 1.00 60.31 84 GLY A CA 1
ATOM 617 C C . GLY A 1 84 ? 37.828 -0.100 -42.412 1.00 60.31 84 GLY A C 1
ATOM 618 O O . GLY A 1 84 ? 38.385 0.723 -41.691 1.00 60.31 84 GLY A O 1
ATOM 619 N N . VAL A 1 85 ? 38.468 -0.714 -43.414 1.00 58.47 85 VAL A N 1
ATOM 620 C CA . VAL A 1 85 ? 39.897 -0.522 -43.737 1.00 58.47 85 VAL A CA 1
ATOM 621 C C . VAL A 1 85 ? 40.171 0.779 -44.512 1.00 58.47 85 VAL A C 1
ATOM 623 O O . VAL A 1 85 ? 41.284 1.298 -44.453 1.00 58.47 85 VAL A O 1
ATOM 626 N N . ARG A 1 86 ? 39.187 1.322 -45.248 1.00 58.34 86 ARG A N 1
ATOM 627 C CA . ARG A 1 86 ? 39.370 2.509 -46.113 1.00 58.34 86 ARG A CA 1
ATOM 628 C C . ARG A 1 86 ? 38.840 3.810 -45.505 1.00 58.34 86 ARG A C 1
ATOM 630 O O . ARG A 1 86 ? 39.389 4.856 -45.829 1.00 58.34 86 ARG A O 1
ATOM 637 N N . ASP A 1 87 ? 37.823 3.738 -44.646 1.00 61.38 87 ASP A N 1
ATOM 638 C CA . ASP A 1 87 ? 37.015 4.895 -44.213 1.00 61.38 87 ASP A CA 1
ATOM 639 C C . ASP A 1 87 ? 36.873 4.989 -42.678 1.00 61.38 87 ASP A C 1
ATOM 641 O O . ASP A 1 87 ? 35.911 5.545 -42.151 1.00 61.38 87 ASP A O 1
ATOM 645 N N . GLY A 1 88 ? 37.820 4.388 -41.944 1.00 54.44 88 GLY A N 1
ATOM 646 C CA . GLY A 1 88 ? 37.748 4.044 -40.513 1.00 54.44 88 GLY A CA 1
ATOM 647 C C . GLY A 1 88 ? 37.655 5.187 -39.487 1.00 54.44 88 GLY A C 1
ATOM 648 O O . GLY A 1 88 ? 38.250 5.077 -38.418 1.00 54.44 88 GLY A O 1
ATOM 649 N N . GLY A 1 89 ? 36.926 6.269 -39.764 1.00 57.09 89 GLY A N 1
ATOM 650 C CA . GLY A 1 89 ? 36.806 7.420 -38.867 1.00 57.09 89 GLY A CA 1
ATOM 651 C C . GLY A 1 89 ? 35.458 8.141 -38.837 1.00 57.09 89 GLY A C 1
ATOM 652 O O . GLY A 1 89 ? 35.325 9.057 -38.036 1.00 57.09 89 GLY A O 1
ATOM 653 N N . GLY A 1 90 ? 34.461 7.760 -39.642 1.00 61.53 90 GLY A N 1
ATOM 654 C CA . GLY A 1 90 ? 33.228 8.555 -39.761 1.00 61.53 90 GLY A CA 1
ATOM 655 C C . GLY A 1 90 ? 32.368 8.642 -38.488 1.00 61.53 90 GLY A C 1
ATOM 656 O O . GLY A 1 90 ? 31.748 9.665 -38.237 1.00 61.53 90 GLY A O 1
ATOM 657 N N . CYS A 1 91 ? 32.332 7.594 -37.656 1.00 71.06 91 CYS A N 1
ATOM 658 C CA . CYS A 1 91 ? 31.554 7.597 -36.410 1.00 71.06 91 CYS A CA 1
ATOM 659 C C . CYS A 1 91 ? 32.261 6.790 -35.309 1.00 71.06 91 CYS A C 1
ATOM 661 O O . CYS A 1 91 ? 32.056 5.583 -35.158 1.00 71.06 91 CYS A O 1
ATOM 663 N N . ALA A 1 92 ? 33.087 7.458 -34.498 1.00 76.44 92 ALA A N 1
ATOM 664 C CA . ALA A 1 92 ? 33.793 6.827 -33.377 1.00 76.44 92 ALA A CA 1
ATOM 665 C C . ALA A 1 92 ? 32.829 6.220 -32.336 1.00 76.44 92 ALA A C 1
ATOM 667 O O . ALA A 1 92 ? 33.086 5.143 -31.794 1.00 76.44 92 ALA A O 1
ATOM 668 N N . MET A 1 93 ? 31.683 6.869 -32.096 1.00 73.94 93 MET A N 1
ATOM 669 C CA . MET A 1 93 ? 30.666 6.390 -31.150 1.00 73.94 93 MET A CA 1
ATOM 670 C C . MET A 1 93 ? 30.030 5.067 -31.607 1.00 73.94 93 MET A C 1
ATOM 672 O O . MET A 1 93 ? 29.765 4.194 -30.782 1.00 73.94 93 MET A O 1
ATOM 676 N N . CYS A 1 94 ? 29.857 4.889 -32.919 1.00 78.75 94 CYS A N 1
ATOM 677 C CA . CYS A 1 94 ? 29.300 3.681 -33.520 1.00 78.75 94 CYS A CA 1
ATOM 678 C C . CYS A 1 94 ? 30.217 2.460 -33.329 1.00 78.75 94 CYS A C 1
ATOM 680 O O . CYS A 1 94 ? 29.725 1.343 -33.228 1.00 78.75 94 CYS A O 1
ATOM 682 N N . LEU A 1 95 ? 31.537 2.662 -33.242 1.00 77.81 95 LEU A N 1
ATOM 683 C CA . LEU A 1 95 ? 32.521 1.595 -33.015 1.00 77.81 95 LEU A CA 1
ATOM 684 C C . LEU A 1 95 ? 32.652 1.221 -31.531 1.00 77.81 95 LEU A C 1
ATOM 686 O O . LEU A 1 95 ? 32.794 0.044 -31.202 1.00 77.81 95 LEU A O 1
ATOM 690 N N . VAL A 1 96 ? 32.607 2.221 -30.641 1.00 80.25 96 VAL A N 1
ATOM 691 C CA . VAL A 1 96 ? 32.792 2.039 -29.189 1.00 80.25 96 VAL A CA 1
ATOM 692 C C . VAL A 1 96 ? 31.520 1.522 -28.513 1.00 80.25 96 VAL A C 1
ATOM 694 O O . VAL A 1 96 ? 31.596 0.684 -27.617 1.00 80.25 96 VAL A O 1
ATOM 697 N N . LYS A 1 97 ? 30.345 2.007 -28.927 1.00 81.38 97 LYS A N 1
ATOM 698 C CA . LYS A 1 97 ? 29.042 1.611 -28.377 1.00 81.38 97 LYS A CA 1
ATOM 699 C C . LYS A 1 97 ? 28.001 1.553 -29.508 1.00 81.38 97 LYS A C 1
ATOM 701 O O . LYS A 1 97 ? 27.176 2.457 -29.607 1.00 81.38 97 LYS A O 1
ATOM 706 N N . PRO A 1 98 ? 28.009 0.510 -30.360 1.00 80.06 98 PRO A N 1
ATOM 707 C CA . PRO A 1 98 ? 27.110 0.404 -31.521 1.00 80.06 98 PRO A CA 1
ATOM 708 C C . PRO A 1 98 ? 25.628 0.313 -31.139 1.00 80.06 98 PRO A C 1
ATOM 710 O O . PRO A 1 98 ? 24.750 0.832 -31.833 1.00 80.06 98 PRO A O 1
ATOM 713 N N . PHE A 1 99 ? 25.346 -0.333 -30.010 1.00 85.25 99 PHE A N 1
ATOM 714 C CA . PHE A 1 99 ? 24.003 -0.544 -29.494 1.00 85.25 99 PHE A CA 1
ATOM 715 C C . PHE A 1 99 ? 23.942 -0.098 -28.034 1.00 85.25 99 PHE A C 1
ATOM 717 O O . PHE A 1 99 ? 24.821 -0.406 -27.229 1.00 85.25 99 PHE A O 1
ATOM 724 N N . GLY A 1 100 ? 22.894 0.639 -27.692 1.00 84.38 100 GLY A N 1
ATOM 725 C CA . GLY A 1 100 ? 22.582 1.081 -26.344 1.00 84.38 100 GLY A CA 1
ATOM 726 C C . GLY A 1 100 ? 21.149 0.723 -25.970 1.00 84.38 100 GLY A C 1
ATOM 727 O O . GLY A 1 100 ? 20.317 0.389 -26.818 1.00 84.38 100 GLY A O 1
ATOM 728 N N . VAL A 1 101 ? 20.872 0.789 -24.671 1.00 87.25 101 VAL A N 1
ATOM 729 C CA . VAL A 1 101 ? 19.575 0.430 -24.100 1.00 87.25 101 VAL A CA 1
ATOM 730 C C . VAL A 1 101 ? 19.046 1.630 -23.331 1.00 87.25 101 VAL A C 1
ATOM 732 O O . VAL A 1 101 ? 19.543 1.953 -22.252 1.00 87.25 101 VAL A O 1
ATOM 735 N N . ALA A 1 102 ? 18.030 2.295 -23.874 1.00 89.31 102 ALA A N 1
ATOM 736 C CA . ALA A 1 102 ? 17.316 3.345 -23.168 1.00 89.31 102 ALA A CA 1
ATOM 737 C C . ALA A 1 102 ? 16.397 2.759 -22.091 1.00 89.31 102 ALA A C 1
ATOM 739 O O . ALA A 1 102 ? 15.791 1.701 -22.251 1.00 89.31 102 ALA A O 1
ATOM 740 N N . GLN A 1 103 ? 16.243 3.496 -20.998 1.00 90.44 103 GLN A N 1
ATOM 741 C CA . GLN A 1 103 ? 15.307 3.188 -19.924 1.00 90.44 103 GLN A CA 1
ATOM 742 C C . GLN A 1 103 ? 14.155 4.195 -19.962 1.00 90.44 103 GLN A C 1
ATOM 744 O O . GLN A 1 103 ? 14.374 5.407 -19.945 1.00 90.44 103 GLN A O 1
ATOM 749 N N . ARG A 1 104 ? 12.919 3.700 -20.040 1.00 91.25 104 ARG A N 1
ATOM 750 C CA . ARG A 1 104 ? 11.696 4.506 -20.054 1.00 91.25 104 ARG A CA 1
ATOM 751 C C . ARG A 1 104 ? 10.791 4.088 -18.907 1.00 91.25 104 ARG A C 1
ATOM 753 O O . ARG A 1 104 ? 10.146 3.043 -18.949 1.00 91.25 104 ARG A O 1
ATOM 760 N N . ASP A 1 105 ? 10.716 4.949 -17.905 1.00 91.00 105 ASP A N 1
ATOM 761 C CA . ASP A 1 105 ? 9.754 4.800 -16.824 1.00 91.00 105 ASP A CA 1
ATOM 762 C C . ASP A 1 105 ? 8.405 5.397 -17.236 1.00 91.00 105 ASP A C 1
ATOM 764 O O . ASP A 1 105 ? 8.309 6.583 -17.553 1.00 91.00 105 ASP A O 1
ATOM 768 N N . LEU A 1 106 ? 7.372 4.561 -17.278 1.00 89.50 106 LEU A N 1
ATOM 769 C CA . LEU A 1 106 ? 6.016 4.943 -17.664 1.00 89.50 106 LEU A CA 1
ATOM 770 C C . LEU A 1 106 ? 5.277 5.666 -16.533 1.00 89.50 106 LEU A C 1
ATOM 772 O O . LEU A 1 106 ? 4.429 6.510 -16.808 1.00 89.50 106 LEU A O 1
ATOM 776 N N . ILE A 1 107 ? 5.581 5.323 -15.277 1.00 89.00 107 ILE A N 1
ATOM 777 C CA . ILE A 1 107 ? 5.008 5.961 -14.087 1.00 89.00 107 ILE A CA 1
ATOM 778 C C . ILE A 1 107 ? 6.150 6.160 -13.084 1.00 89.00 107 ILE A C 1
ATOM 780 O O . ILE A 1 107 ? 6.390 5.283 -12.242 1.00 89.00 107 ILE A O 1
ATOM 784 N N . PRO A 1 108 ? 6.876 7.287 -13.185 1.00 88.19 108 PRO A N 1
ATOM 785 C CA . PRO A 1 108 ? 8.039 7.528 -12.356 1.00 88.19 108 PRO A CA 1
ATOM 786 C C . PRO A 1 108 ? 7.662 7.810 -10.905 1.00 88.19 108 PRO A C 1
ATOM 788 O O . PRO A 1 108 ? 6.757 8.588 -10.607 1.00 88.19 108 PRO A O 1
ATOM 791 N N . PHE A 1 109 ? 8.427 7.225 -9.990 1.00 85.38 109 PHE A N 1
ATOM 792 C CA . PHE A 1 109 ? 8.468 7.615 -8.591 1.00 85.38 109 PHE A CA 1
ATOM 793 C C . PHE A 1 109 ? 9.330 8.882 -8.457 1.00 85.38 109 PHE A C 1
ATOM 795 O O . PHE A 1 109 ? 10.513 8.829 -8.128 1.00 85.38 109 PHE A O 1
ATOM 802 N N . ASN A 1 110 ? 8.750 10.028 -8.803 1.00 80.94 110 ASN A N 1
ATOM 803 C CA . ASN A 1 110 ? 9.432 11.324 -8.834 1.00 80.94 110 ASN A CA 1
ATOM 804 C C . ASN A 1 110 ? 9.573 11.978 -7.450 1.00 80.94 110 ASN A C 1
ATOM 806 O O . ASN A 1 110 ? 10.528 12.717 -7.231 1.00 80.94 110 ASN A O 1
ATOM 810 N N . GLU A 1 111 ? 8.662 11.686 -6.518 1.00 82.69 111 GLU A N 1
ATOM 811 C CA . GLU A 1 111 ? 8.623 12.351 -5.213 1.00 82.69 111 GLU A CA 1
ATOM 812 C C . GLU A 1 111 ? 9.144 11.464 -4.072 1.00 82.69 111 GLU A C 1
ATOM 814 O O . GLU A 1 111 ? 8.413 10.603 -3.563 1.00 82.69 111 GLU A O 1
ATOM 819 N N . PRO A 1 112 ? 10.380 11.693 -3.581 1.00 83.38 112 PRO A N 1
ATOM 820 C CA . PRO A 1 112 ? 10.958 10.893 -2.503 1.00 83.38 112 PRO A CA 1
ATOM 821 C C . PRO A 1 112 ? 10.192 11.049 -1.184 1.00 83.38 112 PRO A C 1
ATOM 823 O O . PRO A 1 112 ? 10.221 10.147 -0.346 1.00 83.38 112 PRO A O 1
ATOM 826 N N . VAL A 1 113 ? 9.449 12.149 -1.015 1.00 86.00 113 VAL A N 1
ATOM 827 C CA . VAL A 1 113 ? 8.588 12.402 0.151 1.00 86.00 113 VAL A CA 1
ATOM 828 C C . VAL A 1 113 ? 7.577 11.272 0.356 1.00 86.00 113 VAL A C 1
ATOM 830 O O . VAL A 1 113 ? 7.278 10.925 1.497 1.00 86.00 113 VAL A O 1
ATOM 833 N N . ALA A 1 114 ? 7.107 10.629 -0.719 1.00 86.75 114 ALA A N 1
ATOM 834 C CA . ALA A 1 114 ? 6.162 9.516 -0.650 1.00 86.75 114 ALA A CA 1
ATOM 835 C C . ALA A 1 114 ? 6.741 8.250 0.010 1.00 86.75 114 ALA A C 1
ATOM 837 O O . ALA A 1 114 ? 5.980 7.388 0.456 1.00 86.75 114 ALA A O 1
ATOM 838 N N . MET A 1 115 ? 8.070 8.130 0.138 1.00 86.00 115 MET A N 1
ATOM 839 C CA . MET A 1 115 ? 8.702 6.988 0.812 1.00 86.00 115 MET A CA 1
ATOM 840 C C . MET A 1 115 ? 8.337 6.924 2.294 1.00 86.00 115 MET A C 1
ATOM 842 O O . MET A 1 115 ? 8.107 5.835 2.822 1.00 86.00 115 MET A O 1
ATOM 846 N N . GLY A 1 116 ? 8.248 8.084 2.951 1.00 86.69 116 GLY A N 1
ATOM 847 C CA . GLY A 1 116 ? 7.869 8.206 4.357 1.00 86.69 116 GLY A CA 1
ATOM 848 C C . GLY A 1 116 ? 6.509 7.569 4.662 1.00 86.69 116 GLY A C 1
ATOM 849 O O . GLY A 1 116 ? 6.464 6.612 5.441 1.00 86.69 116 GLY A O 1
ATOM 850 N N . PRO A 1 117 ? 5.400 8.037 4.050 1.00 87.19 117 PRO A N 1
ATOM 851 C CA . PRO A 1 117 ? 4.074 7.482 4.288 1.00 87.19 117 PRO A CA 1
ATOM 852 C C . PRO A 1 117 ? 3.945 6.010 3.876 1.00 87.19 117 PRO A C 1
ATOM 854 O O . PRO A 1 117 ? 3.313 5.239 4.597 1.00 87.19 117 PRO A O 1
ATOM 857 N N . LEU A 1 118 ? 4.574 5.602 2.768 1.00 87.38 118 LEU A N 1
ATOM 858 C CA . LEU A 1 118 ? 4.479 4.231 2.252 1.00 87.38 118 LEU A CA 1
ATOM 859 C C . LEU A 1 118 ? 5.277 3.203 3.068 1.00 87.38 118 LEU A C 1
ATOM 861 O O . LEU A 1 118 ? 4.881 2.041 3.100 1.00 87.38 118 LEU A O 1
ATOM 865 N N . SER A 1 119 ? 6.376 3.609 3.714 1.00 81.75 119 SER A N 1
ATOM 866 C CA . SER A 1 119 ? 7.249 2.689 4.464 1.00 81.75 119 SER A CA 1
ATOM 867 C C . SER A 1 119 ? 6.961 2.720 5.965 1.00 81.75 119 SER A C 1
ATOM 869 O O . SER A 1 119 ? 6.716 1.685 6.579 1.00 81.75 119 SER A O 1
ATOM 871 N N . THR A 1 120 ? 6.954 3.916 6.561 1.00 87.31 120 THR A N 1
ATOM 872 C CA . THR A 1 120 ? 6.861 4.093 8.023 1.00 87.31 120 THR A CA 1
ATOM 873 C C . THR A 1 120 ? 5.537 4.729 8.445 1.00 87.31 120 THR A C 1
ATOM 875 O O . THR A 1 120 ? 5.094 4.560 9.578 1.00 87.31 120 THR A O 1
ATOM 878 N N . GLY A 1 121 ? 4.855 5.426 7.534 1.00 89.12 121 GLY A N 1
ATOM 879 C CA . GLY A 1 121 ? 3.608 6.135 7.818 1.00 89.12 121 GLY A CA 1
ATOM 880 C C . GLY A 1 121 ? 2.491 5.251 8.356 1.00 89.12 121 GLY A C 1
ATOM 881 O O . GLY A 1 121 ? 1.871 5.600 9.356 1.00 89.12 121 GLY A O 1
ATOM 882 N N . LEU A 1 122 ? 2.278 4.082 7.749 1.00 90.75 122 LEU A N 1
ATOM 883 C CA . LEU A 1 122 ? 1.272 3.117 8.211 1.00 90.75 122 LEU A CA 1
ATOM 884 C C . LEU A 1 122 ? 1.572 2.599 9.628 1.00 90.75 122 LEU A C 1
ATOM 886 O O . LEU A 1 122 ? 0.655 2.404 10.426 1.00 90.75 122 LEU A O 1
ATOM 890 N N . ILE A 1 123 ? 2.855 2.446 9.973 1.00 92.88 123 ILE A N 1
ATOM 891 C CA . ILE A 1 123 ? 3.287 2.061 11.321 1.00 92.88 123 ILE A CA 1
ATOM 892 C C . ILE A 1 123 ? 2.954 3.181 12.312 1.00 92.88 123 ILE A C 1
ATOM 894 O O . ILE A 1 123 ? 2.372 2.904 13.358 1.00 92.88 123 ILE A O 1
ATOM 898 N N . PHE A 1 124 ? 3.251 4.440 11.969 1.00 91.06 124 PHE A N 1
ATOM 899 C CA . PHE A 1 124 ? 2.884 5.589 12.801 1.00 91.06 124 PHE A CA 1
ATOM 900 C C . PHE A 1 124 ? 1.371 5.725 12.978 1.00 91.06 124 PHE A C 1
ATOM 902 O O . PHE A 1 124 ? 0.906 5.972 14.088 1.00 91.06 124 PHE A O 1
ATOM 909 N N . LEU A 1 125 ? 0.583 5.506 11.923 1.00 91.88 125 LEU A N 1
ATOM 910 C CA . LEU A 1 125 ? -0.876 5.493 12.024 1.00 91.88 125 LEU A CA 1
ATOM 911 C C . LEU A 1 125 ? -1.346 4.453 13.041 1.00 91.88 125 LEU A C 1
ATOM 913 O O . LEU A 1 125 ? -2.158 4.771 13.909 1.00 91.88 125 LEU A O 1
ATOM 917 N N . LEU A 1 126 ? -0.813 3.232 12.989 1.00 93.31 126 LEU A N 1
ATOM 918 C CA . LEU A 1 126 ? -1.176 2.173 13.928 1.00 93.31 126 LEU A CA 1
ATOM 919 C C . LEU A 1 126 ? -0.754 2.490 15.367 1.00 93.31 126 LEU A C 1
ATOM 921 O O . LEU A 1 126 ? -1.539 2.281 16.293 1.00 93.31 126 LEU A O 1
ATOM 925 N N . THR A 1 127 ? 0.460 3.002 15.574 1.00 93.00 127 THR A N 1
ATOM 926 C CA . THR A 1 127 ? 0.939 3.336 16.921 1.00 93.00 127 THR A CA 1
ATOM 927 C C . THR A 1 127 ? 0.148 4.496 17.519 1.00 93.00 127 THR A C 1
ATOM 929 O O . THR A 1 127 ? -0.277 4.388 18.667 1.00 93.00 127 THR A O 1
ATOM 932 N N . PHE A 1 128 ? -0.156 5.553 16.758 1.00 91.81 128 PHE A N 1
ATOM 933 C CA . PHE A 1 128 ? -1.038 6.629 17.225 1.00 91.81 128 PHE A CA 1
ATOM 934 C C . PHE A 1 128 ? -2.456 6.130 17.510 1.00 91.81 128 PHE A C 1
ATOM 936 O O . PHE A 1 128 ? -3.023 6.475 18.546 1.00 91.81 128 PHE A O 1
ATOM 943 N N . THR A 1 129 ? -3.005 5.267 16.650 1.00 92.88 129 THR A N 1
ATOM 944 C CA . THR A 1 129 ? -4.310 4.618 16.873 1.00 92.88 129 THR A CA 1
ATOM 945 C C . THR A 1 129 ? -4.335 3.900 18.222 1.00 92.88 129 THR A C 1
ATOM 947 O O . THR A 1 129 ? -5.286 4.057 18.989 1.00 92.88 129 THR A O 1
ATOM 950 N N . PHE A 1 130 ? -3.272 3.155 18.541 1.00 92.06 130 PHE A N 1
ATOM 951 C CA . PHE A 1 130 ? -3.135 2.453 19.812 1.00 92.06 130 PHE A CA 1
ATOM 952 C C . PHE A 1 130 ? -3.043 3.410 21.008 1.00 92.06 130 PHE A C 1
ATOM 954 O O . PHE A 1 130 ? -3.758 3.204 21.985 1.00 92.06 130 PHE A O 1
ATOM 961 N N . GLN A 1 131 ? -2.225 4.467 20.936 1.00 91.94 131 GLN A N 1
ATOM 962 C CA . GLN A 1 131 ? -2.081 5.429 22.041 1.00 91.94 131 GLN A CA 1
ATOM 963 C C . GLN A 1 131 ? -3.395 6.153 22.363 1.00 91.94 131 GLN A C 1
ATOM 965 O O . GLN A 1 131 ? -3.766 6.295 23.524 1.00 91.94 131 GLN A O 1
ATOM 970 N N . PHE A 1 132 ? -4.145 6.582 21.347 1.00 90.25 132 PHE A N 1
ATOM 971 C CA . PHE A 1 132 ? -5.443 7.217 21.585 1.00 90.25 132 PHE A CA 1
ATOM 972 C C . PHE A 1 132 ? -6.482 6.224 22.101 1.00 90.25 132 PHE A C 1
ATOM 974 O O . PHE A 1 132 ? -7.244 6.552 23.010 1.00 90.25 132 PHE A O 1
ATOM 981 N N . PHE A 1 133 ? -6.475 4.992 21.588 1.00 87.50 133 PHE A N 1
ATOM 982 C CA . PHE A 1 133 ? -7.320 3.922 22.108 1.00 87.50 133 PHE A CA 1
ATOM 983 C C . PHE A 1 133 ? -7.085 3.678 23.610 1.00 87.50 133 PHE A C 1
ATOM 985 O O . PHE A 1 133 ? -8.051 3.592 24.373 1.00 87.50 133 PHE A O 1
ATOM 992 N N . THR A 1 134 ? -5.831 3.589 24.065 1.00 88.56 134 THR A N 1
ATOM 993 C CA . THR A 1 134 ? -5.533 3.323 25.482 1.00 88.56 134 THR A CA 1
ATOM 994 C C . THR A 1 134 ? -5.991 4.463 26.393 1.00 88.56 134 THR A C 1
ATOM 996 O O . THR A 1 134 ? -6.574 4.191 27.444 1.00 88.56 134 THR A O 1
ATOM 999 N N . ILE A 1 135 ? -5.813 5.720 25.973 1.00 89.50 135 ILE A N 1
ATOM 1000 C CA . ILE A 1 135 ? -6.277 6.908 26.710 1.00 89.50 135 ILE A CA 1
ATOM 1001 C C . ILE A 1 135 ? -7.807 6.925 26.812 1.00 89.50 135 ILE A C 1
ATOM 1003 O O . ILE A 1 135 ? -8.355 7.052 27.910 1.00 89.50 135 ILE A O 1
ATOM 1007 N N . LEU A 1 136 ? -8.508 6.757 25.686 1.00 87.56 136 LEU A N 1
ATOM 1008 C CA . LEU A 1 136 ? -9.974 6.760 25.650 1.00 87.56 136 LEU A CA 1
ATOM 1009 C C . LEU A 1 136 ? -10.561 5.629 26.497 1.00 87.56 136 LEU A C 1
ATOM 1011 O O . LEU A 1 136 ? -11.540 5.824 27.220 1.00 87.56 136 LEU A O 1
ATOM 1015 N N . ARG A 1 137 ? -9.929 4.452 26.470 1.00 82.56 137 ARG A N 1
ATOM 1016 C CA . ARG A 1 137 ? -10.333 3.317 27.299 1.00 82.56 137 ARG A CA 1
ATOM 1017 C C . ARG A 1 137 ? -10.111 3.573 28.787 1.00 82.56 137 ARG A C 1
ATOM 1019 O O . ARG A 1 137 ? -10.986 3.228 29.579 1.00 82.56 137 ARG A O 1
ATOM 1026 N N . ALA A 1 138 ? -8.983 4.168 29.173 1.00 83.69 138 ALA A N 1
ATOM 1027 C CA . ALA A 1 138 ? -8.730 4.533 30.565 1.00 83.69 138 ALA A CA 1
ATOM 1028 C C . ALA A 1 138 ? -9.820 5.486 31.080 1.00 83.69 138 ALA A C 1
ATOM 1030 O O . ALA A 1 138 ? -10.412 5.224 32.126 1.00 83.69 138 ALA A O 1
ATOM 1031 N N . GLY A 1 139 ? -10.180 6.505 30.290 1.00 79.81 139 GLY A N 1
ATOM 1032 C CA . GLY A 1 139 ? -11.307 7.391 30.595 1.00 79.81 139 GLY A CA 1
ATOM 1033 C C . GLY A 1 139 ? -12.632 6.636 30.739 1.00 79.81 139 GLY A C 1
ATOM 1034 O O . GLY A 1 139 ? -13.348 6.823 31.722 1.00 79.81 139 GLY A O 1
ATOM 1035 N N . ALA A 1 140 ? -12.938 5.723 29.813 1.00 77.62 140 ALA A N 1
ATOM 1036 C CA . ALA A 1 140 ? -14.163 4.927 29.862 1.00 77.62 140 ALA A CA 1
ATOM 1037 C C . ALA A 1 140 ? -14.248 4.018 31.102 1.00 77.62 140 ALA A C 1
ATOM 1039 O O . ALA A 1 140 ? -15.332 3.856 31.655 1.00 77.62 140 ALA A O 1
ATOM 1040 N N . SER A 1 141 ? -13.127 3.464 31.574 1.00 73.06 141 SER A N 1
ATOM 1041 C CA . SER A 1 141 ? -13.102 2.604 32.768 1.00 73.06 141 SER A CA 1
ATOM 1042 C C . SER A 1 141 ? -13.415 3.358 34.067 1.00 73.06 141 SER A C 1
ATOM 1044 O O . SER A 1 141 ? -14.044 2.801 34.965 1.00 73.06 141 SER A O 1
ATOM 1046 N N . THR A 1 142 ? -13.067 4.646 34.145 1.00 77.38 142 THR A N 1
ATOM 1047 C CA . THR A 1 142 ? -13.355 5.504 35.306 1.00 77.38 142 THR A CA 1
ATOM 1048 C C . THR A 1 142 ? -14.856 5.777 35.445 1.00 77.38 142 THR A C 1
ATOM 1050 O O . THR A 1 142 ? -15.420 5.692 36.537 1.00 77.38 142 THR A O 1
ATOM 1053 N N . TYR A 1 143 ? -15.531 6.060 34.329 1.00 72.25 143 TYR A N 1
ATOM 1054 C CA . TYR A 1 143 ? -16.952 6.429 34.312 1.00 72.25 143 TYR A CA 1
ATOM 1055 C C . TYR A 1 143 ? -17.893 5.257 33.995 1.00 72.25 143 TYR A C 1
ATOM 1057 O O . TYR A 1 143 ? -19.109 5.393 34.109 1.00 72.25 143 TYR A O 1
ATOM 1065 N N . GLY A 1 144 ? -17.354 4.088 33.639 1.00 67.06 144 GLY A N 1
ATOM 1066 C CA . GLY A 1 144 ? -18.120 2.938 33.151 1.00 67.06 144 GLY A CA 1
ATOM 1067 C C . GLY A 1 144 ? -19.119 2.351 34.151 1.00 67.06 144 GLY A C 1
ATOM 1068 O O . GLY A 1 144 ? -20.083 1.716 33.735 1.00 67.06 144 GLY A O 1
ATOM 1069 N N . HIS A 1 145 ? -18.946 2.607 35.452 1.00 68.31 145 HIS A N 1
ATOM 1070 C CA . HIS A 1 145 ? -19.872 2.149 36.494 1.00 68.31 145 HIS A CA 1
ATOM 1071 C C . HIS A 1 145 ? -21.257 2.825 36.436 1.00 68.31 145 HIS A C 1
ATOM 1073 O O . HIS A 1 145 ? -22.208 2.307 37.015 1.00 68.31 145 HIS A O 1
ATOM 1079 N N . LEU A 1 146 ? -21.380 3.957 35.733 1.00 68.75 146 LEU A N 1
ATOM 1080 C CA . LEU A 1 146 ? -22.615 4.746 35.627 1.00 68.75 146 LEU A CA 1
ATOM 1081 C C . LEU A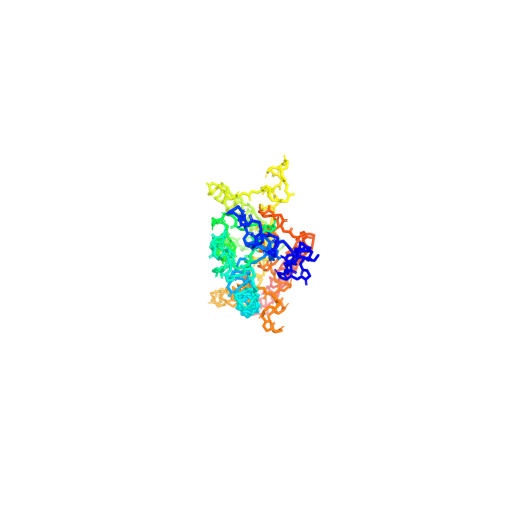 1 146 ? -23.448 4.402 34.380 1.00 68.75 146 LEU A C 1
ATOM 1083 O O . LEU A 1 146 ? -24.571 4.886 34.248 1.00 68.75 146 LEU A O 1
ATOM 1087 N N . LEU A 1 147 ? -22.913 3.603 33.448 1.00 71.81 147 LEU A N 1
ATOM 1088 C CA . LEU A 1 147 ? -23.500 3.402 32.121 1.00 71.81 147 LEU A CA 1
ATOM 1089 C C . LEU A 1 147 ? -23.992 1.965 31.896 1.00 71.81 147 LEU A C 1
ATOM 1091 O O . LEU A 1 147 ? -23.404 0.983 32.346 1.00 71.81 147 LEU A O 1
ATOM 1095 N N . THR A 1 148 ? -25.080 1.840 31.131 1.00 80.38 148 THR A N 1
ATOM 1096 C CA . THR A 1 148 ? -25.568 0.549 30.624 1.00 80.38 148 THR A CA 1
ATOM 1097 C C . THR A 1 148 ? -24.636 0.008 29.537 1.00 80.38 148 THR A C 1
ATOM 1099 O O . THR A 1 148 ? -23.963 0.770 28.848 1.00 80.38 148 THR A O 1
ATOM 1102 N N . LEU A 1 149 ? -24.630 -1.313 29.319 1.00 75.44 149 LEU A N 1
ATOM 1103 C CA . LEU A 1 149 ? -23.721 -1.966 28.361 1.00 75.44 149 LEU A CA 1
ATOM 1104 C C . LEU A 1 149 ? -23.777 -1.372 26.949 1.00 75.44 149 LEU A C 1
ATOM 1106 O O . LEU A 1 149 ? -22.733 -1.149 26.339 1.00 75.44 149 LEU A O 1
ATOM 1110 N N . CYS A 1 150 ? -24.981 -1.096 26.440 1.00 79.81 150 CYS A N 1
ATOM 1111 C CA . CYS A 1 150 ? -25.142 -0.484 25.124 1.00 79.81 150 CYS A CA 1
ATOM 1112 C C . CYS A 1 150 ? -24.581 0.939 25.101 1.00 79.81 150 CYS A C 1
ATOM 1114 O O . CYS A 1 150 ? -23.880 1.285 24.158 1.00 79.81 150 CYS A O 1
ATOM 1116 N N . SER A 1 151 ? -24.823 1.728 26.154 1.00 82.56 151 SER A N 1
ATOM 1117 C CA . SER A 1 151 ? -24.327 3.102 26.246 1.00 82.56 151 SER A CA 1
ATOM 1118 C C . SER A 1 151 ? -22.801 3.161 26.370 1.00 82.56 151 SER A C 1
ATOM 1120 O O . SER A 1 151 ? -22.171 4.027 25.766 1.00 82.56 151 SER A O 1
ATOM 1122 N N . THR A 1 152 ? -22.191 2.229 27.108 1.00 80.06 152 THR A N 1
ATOM 1123 C CA . THR A 1 152 ? -20.729 2.110 27.218 1.00 80.06 152 THR A CA 1
ATOM 1124 C C . THR A 1 152 ? -20.114 1.730 25.877 1.00 80.06 152 THR A C 1
ATOM 1126 O O . THR A 1 152 ? -19.131 2.338 25.459 1.00 80.06 152 THR A O 1
ATOM 1129 N N . LEU A 1 153 ? -20.713 0.765 25.171 1.00 83.19 153 LEU A N 1
ATOM 1130 C CA . LEU A 1 153 ? -20.246 0.335 23.857 1.00 83.19 153 LEU A CA 1
ATOM 1131 C C . LEU A 1 153 ? -20.331 1.476 22.836 1.00 83.19 153 LEU A C 1
ATOM 1133 O O . LEU A 1 153 ? -19.338 1.750 22.169 1.00 83.19 153 LEU A O 1
ATOM 1137 N N . THR A 1 154 ? -21.467 2.178 22.756 1.00 84.56 154 THR A N 1
ATOM 1138 C CA . THR A 1 154 ? -21.637 3.302 21.822 1.00 84.56 154 THR A CA 1
ATOM 1139 C C . THR A 1 154 ? -20.690 4.449 22.142 1.00 84.56 154 THR A C 1
ATOM 1141 O O . THR A 1 154 ? -20.074 4.989 21.228 1.00 84.56 154 THR A O 1
ATOM 1144 N N . MET A 1 155 ? -20.522 4.796 23.423 1.00 85.50 155 MET A N 1
ATOM 1145 C CA . MET A 1 155 ? -19.581 5.836 23.847 1.00 85.50 155 MET A CA 1
ATOM 1146 C C . MET A 1 155 ? -18.147 5.476 23.447 1.00 85.50 155 MET A C 1
ATOM 1148 O O . MET A 1 155 ? -17.422 6.316 22.912 1.00 85.50 155 MET A O 1
ATOM 1152 N N . ARG A 1 156 ? -17.734 4.224 23.667 1.00 85.62 156 ARG A N 1
ATOM 1153 C CA . ARG A 1 156 ? -16.376 3.766 23.361 1.00 85.62 156 ARG A CA 1
ATOM 1154 C C . ARG A 1 156 ? -16.116 3.726 21.858 1.00 85.62 156 ARG A C 1
ATOM 1156 O O . ARG A 1 156 ? -15.142 4.307 21.401 1.00 85.62 156 ARG A O 1
ATOM 1163 N N . THR A 1 157 ? -17.024 3.147 21.072 1.00 86.62 157 THR A N 1
ATOM 1164 C CA . THR A 1 157 ? -16.848 3.091 19.614 1.00 86.62 157 THR A CA 1
ATOM 1165 C C . THR A 1 157 ? -16.908 4.476 18.980 1.00 86.62 157 THR A C 1
ATOM 1167 O O . THR A 1 157 ? -16.100 4.779 18.109 1.00 86.62 157 THR A O 1
ATOM 1170 N N . LEU A 1 158 ? -17.829 5.343 19.416 1.00 89.75 158 LEU A N 1
ATOM 1171 C CA . LEU A 1 158 ? -17.987 6.671 18.824 1.00 89.75 158 LEU A CA 1
ATOM 1172 C C . LEU A 1 158 ? -16.823 7.602 19.188 1.00 89.75 158 LEU A C 1
ATOM 1174 O O . LEU A 1 158 ? -16.389 8.376 18.340 1.00 89.75 158 LEU A O 1
ATOM 1178 N N . SER A 1 159 ? -16.292 7.501 20.413 1.00 90.69 159 SER A N 1
ATOM 1179 C CA . SER A 1 159 ? -15.104 8.264 20.822 1.00 90.69 159 SER A CA 1
ATOM 1180 C C . SER A 1 159 ? -13.836 7.815 20.092 1.00 90.69 159 SER A C 1
ATOM 1182 O O . SER A 1 159 ? -13.071 8.666 19.642 1.00 90.69 159 SER A O 1
ATOM 1184 N N . SER A 1 160 ? -13.633 6.506 19.895 1.00 91.50 160 SER A N 1
ATOM 1185 C CA . SER A 1 160 ? -12.523 5.997 19.078 1.00 91.50 160 SER A CA 1
ATOM 1186 C C . SER A 1 160 ? -12.642 6.476 17.626 1.00 91.50 160 SER A C 1
ATOM 1188 O O . SER A 1 160 ? -11.686 7.015 17.074 1.00 91.50 160 SER A O 1
ATOM 1190 N N . LEU A 1 161 ? -13.829 6.360 17.017 1.00 92.94 161 LEU A N 1
ATOM 1191 C CA . LEU A 1 161 ? -14.069 6.794 15.635 1.00 92.94 161 LEU A CA 1
ATOM 1192 C C . LEU A 1 161 ? -13.864 8.301 15.447 1.00 92.94 161 LEU A C 1
ATOM 1194 O O . LEU A 1 161 ? -13.251 8.709 14.461 1.00 92.94 161 LEU A O 1
ATOM 1198 N N . SER A 1 162 ? -14.337 9.134 16.378 1.00 93.69 162 SER A N 1
ATOM 1199 C CA . SER A 1 162 ? -14.141 10.583 16.290 1.00 93.69 162 SER A CA 1
ATOM 1200 C C . SER A 1 162 ? -12.663 10.953 16.413 1.00 93.69 162 SER A C 1
ATOM 1202 O O . SER A 1 162 ? -12.164 11.725 15.596 1.00 93.69 162 SER A O 1
ATOM 1204 N N . ALA A 1 163 ? -11.927 10.342 17.347 1.00 93.31 163 ALA A N 1
ATOM 1205 C CA . ALA A 1 163 ? -10.484 10.538 17.461 1.00 93.31 163 ALA A CA 1
ATOM 1206 C C . ALA A 1 163 ? -9.752 10.125 16.174 1.00 93.31 163 ALA A C 1
ATOM 1208 O O . ALA A 1 163 ? -8.920 10.879 15.672 1.00 93.31 163 ALA A O 1
ATOM 1209 N N . TYR A 1 164 ? -10.093 8.975 15.585 1.00 94.75 164 TYR A N 1
ATOM 1210 C CA . TYR A 1 164 ? -9.481 8.514 14.334 1.00 94.75 164 TYR A CA 1
ATOM 1211 C C . TYR A 1 164 ? -9.797 9.434 13.153 1.00 94.75 164 TYR A C 1
ATOM 1213 O O . TYR A 1 164 ? -8.937 9.639 12.296 1.00 94.75 164 TYR A O 1
ATOM 1221 N N . LEU A 1 165 ? -10.984 10.043 13.112 1.00 95.31 165 LEU A N 1
ATOM 1222 C CA . LEU A 1 165 ? -11.349 11.015 12.081 1.00 95.31 165 LEU A CA 1
ATOM 1223 C C . LEU A 1 165 ? -10.449 12.262 12.129 1.00 95.31 165 LEU A C 1
ATOM 1225 O O . LEU A 1 165 ? -9.931 12.685 11.095 1.00 95.31 165 LEU A O 1
ATOM 1229 N N . PHE A 1 166 ? -10.195 12.810 13.321 1.00 94.56 166 PHE A N 1
ATOM 1230 C CA . PHE A 1 166 ? -9.313 13.974 13.491 1.00 94.56 166 PHE A CA 1
ATOM 1231 C C . PHE A 1 166 ? -7.825 13.641 13.322 1.00 94.56 166 PHE A C 1
ATOM 1233 O O . PHE A 1 166 ? -7.067 14.439 12.762 1.00 94.56 166 PHE A O 1
ATOM 1240 N N . LEU A 1 167 ? -7.391 12.462 13.776 1.00 93.69 167 LEU A N 1
ATOM 1241 C CA . LEU A 1 167 ? -6.003 12.026 13.622 1.00 93.69 167 LEU A CA 1
ATOM 1242 C C . LEU A 1 167 ? -5.655 11.746 12.168 1.00 93.69 167 LEU A C 1
ATOM 1244 O O . LEU A 1 167 ? -4.619 12.204 11.693 1.00 93.69 167 LEU A O 1
ATOM 1248 N N . SER A 1 168 ? -6.532 11.041 11.452 1.00 95.44 168 SER A N 1
ATOM 1249 C CA . SER A 1 168 ? -6.351 10.800 10.020 1.00 95.44 168 SER A CA 1
ATOM 1250 C C . SER A 1 168 ? -6.332 12.109 9.233 1.00 95.44 168 SER A C 1
ATOM 1252 O O . SER A 1 168 ? -5.499 12.245 8.340 1.00 95.44 168 SER A O 1
ATOM 1254 N N . LEU A 1 169 ? -7.162 13.095 9.608 1.00 95.00 169 LEU A N 1
ATOM 1255 C CA . LEU A 1 169 ? -7.151 14.423 8.991 1.00 95.00 169 LEU A CA 1
ATOM 1256 C C . LEU A 1 169 ? -5.803 15.114 9.209 1.00 95.00 169 LEU A C 1
ATOM 1258 O O . LEU A 1 169 ? -5.158 15.519 8.244 1.00 95.00 169 LEU A O 1
ATOM 1262 N N . THR A 1 170 ? -5.345 15.194 10.461 1.00 94.06 170 THR A N 1
ATOM 1263 C CA . THR A 1 170 ? -4.048 15.796 10.810 1.00 94.06 170 THR A CA 1
ATOM 1264 C C . THR A 1 170 ? -2.903 15.106 10.072 1.00 94.06 170 THR A C 1
ATOM 1266 O O . THR A 1 170 ? -2.056 15.774 9.487 1.00 94.06 170 THR A O 1
ATOM 1269 N N . TYR A 1 171 ? -2.906 13.772 10.023 1.00 92.94 171 TYR A N 1
ATOM 1270 C CA . TYR A 1 171 ? -1.914 13.000 9.281 1.00 92.94 171 TYR A CA 1
ATOM 1271 C C . TYR A 1 171 ? -1.916 13.356 7.788 1.00 92.94 171 TYR A C 1
ATOM 1273 O O . TYR A 1 171 ? -0.862 13.647 7.226 1.00 92.94 171 TYR A O 1
ATOM 1281 N N . THR A 1 172 ? -3.087 13.422 7.147 1.00 92.81 172 THR A N 1
ATOM 1282 C CA . THR A 1 172 ? -3.168 13.835 5.737 1.00 92.81 172 THR A CA 1
ATOM 1283 C C . THR A 1 172 ? -2.778 15.283 5.490 1.00 92.81 172 THR A C 1
ATOM 1285 O O . THR A 1 172 ? -2.179 15.569 4.456 1.00 92.81 172 THR A O 1
ATOM 1288 N N . LEU A 1 173 ? -3.057 16.192 6.426 1.00 93.38 173 LEU A N 1
ATOM 1289 C CA . LEU A 1 173 ? -2.619 17.584 6.337 1.00 93.38 173 LEU A CA 1
ATOM 1290 C C . LEU A 1 173 ? -1.097 17.699 6.439 1.00 93.38 173 LEU A C 1
ATOM 1292 O O . LEU A 1 173 ? -0.509 18.496 5.718 1.00 93.38 173 LEU A O 1
ATOM 1296 N N . ILE A 1 174 ? -0.451 16.878 7.272 1.00 92.25 174 ILE A N 1
ATOM 1297 C CA . ILE A 1 174 ? 1.014 16.808 7.340 1.00 92.25 174 ILE A CA 1
ATOM 1298 C C . ILE A 1 174 ? 1.584 16.322 6.002 1.00 92.25 174 ILE A C 1
ATOM 1300 O O . ILE A 1 174 ? 2.516 16.932 5.484 1.00 92.25 174 ILE A O 1
ATOM 1304 N N . LEU A 1 175 ? 1.008 15.273 5.403 1.00 90.50 175 LEU A N 1
ATOM 1305 C CA . LEU A 1 175 ? 1.435 14.802 4.078 1.00 90.50 175 LEU A CA 1
ATOM 1306 C C . LEU A 1 175 ? 1.266 15.879 2.999 1.00 90.50 175 LEU A C 1
ATOM 1308 O O . LEU A 1 175 ? 2.143 16.042 2.153 1.00 90.50 175 LEU A O 1
ATOM 1312 N N . LEU A 1 176 ? 0.174 16.643 3.059 1.00 90.38 176 LEU A N 1
ATOM 1313 C CA . LEU A 1 176 ? -0.055 17.776 2.167 1.00 90.38 176 LEU A CA 1
ATOM 1314 C C . LEU A 1 176 ? 0.959 18.909 2.405 1.00 90.38 176 LEU A C 1
ATOM 1316 O O . LEU A 1 176 ? 1.459 19.483 1.444 1.00 90.38 176 LEU A O 1
ATOM 1320 N N . ALA A 1 177 ? 1.304 19.205 3.661 1.00 90.50 177 ALA A N 1
ATOM 1321 C CA . ALA A 1 177 ? 2.296 20.222 4.017 1.00 90.50 177 ALA A CA 1
ATOM 1322 C C . ALA A 1 177 ? 3.704 19.866 3.513 1.00 90.50 177 ALA A C 1
ATOM 1324 O O . ALA A 1 177 ? 4.453 20.745 3.096 1.00 90.50 177 ALA A O 1
ATOM 1325 N N . PHE A 1 178 ? 4.040 18.574 3.469 1.00 88.94 178 PHE A N 1
ATOM 1326 C CA . PHE A 1 178 ? 5.260 18.078 2.826 1.00 88.94 178 PHE A CA 1
ATOM 1327 C C . PHE A 1 178 ? 5.175 18.022 1.293 1.00 88.94 178 PHE A C 1
ATOM 1329 O O . PHE A 1 178 ? 6.072 17.482 0.654 1.00 88.94 178 PHE A O 1
ATOM 1336 N N . SER A 1 179 ? 4.136 18.611 0.693 1.00 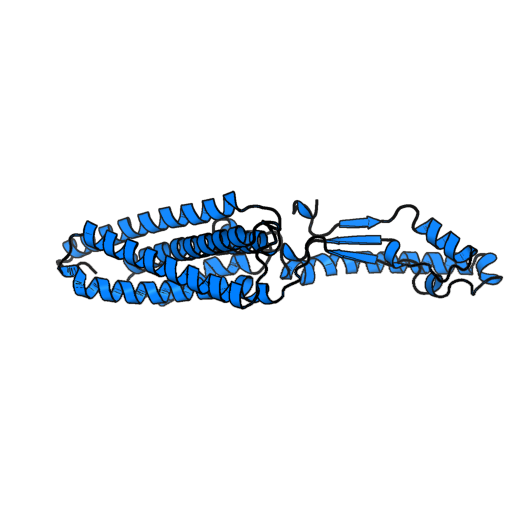87.19 179 SER A N 1
ATOM 1337 C CA . SER A 1 179 ? 3.951 18.704 -0.759 1.00 87.19 179 SER A CA 1
ATOM 1338 C C . SER A 1 179 ? 3.847 17.343 -1.458 1.00 87.19 179 SER A C 1
ATOM 1340 O O . SER A 1 179 ? 4.309 17.183 -2.584 1.00 87.19 179 SER A O 1
ATOM 1342 N N . LEU A 1 180 ? 3.217 16.352 -0.814 1.00 87.94 180 LEU A N 1
ATOM 1343 C CA . LEU A 1 180 ? 2.919 15.075 -1.465 1.00 87.94 180 LEU A CA 1
ATOM 1344 C C . LEU A 1 180 ? 1.941 15.303 -2.641 1.00 87.94 180 LEU A C 1
ATOM 1346 O O . LEU A 1 180 ? 0.856 15.849 -2.415 1.00 87.94 180 LEU A O 1
ATOM 1350 N N . PRO A 1 181 ? 2.263 14.884 -3.879 1.00 83.62 181 PRO A N 1
ATOM 1351 C CA . PRO A 1 181 ? 1.384 15.089 -5.021 1.00 83.62 181 PRO A CA 1
ATOM 1352 C C . PRO A 1 181 ? 0.173 14.163 -4.907 1.00 83.62 181 PRO A C 1
ATOM 1354 O O . PRO A 1 181 ? 0.300 12.952 -4.755 1.00 83.62 181 PRO A O 1
ATOM 1357 N N . LEU A 1 182 ? -1.025 14.737 -4.976 1.00 83.81 182 LEU A N 1
ATOM 1358 C CA . LEU A 1 182 ? -2.298 14.001 -4.919 1.00 83.81 182 LEU A CA 1
ATOM 1359 C C . LEU A 1 182 ? -3.018 13.998 -6.274 1.00 83.81 182 LEU A C 1
ATOM 1361 O O . LEU A 1 182 ? -4.225 13.777 -6.352 1.00 83.81 182 LEU 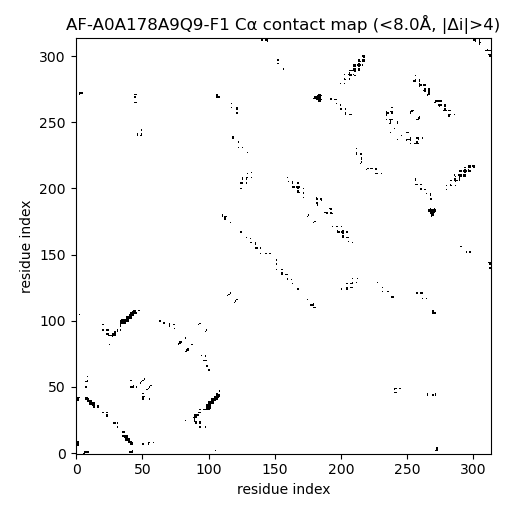A O 1
ATOM 1365 N N . THR A 1 183 ? -2.276 14.298 -7.337 1.00 81.88 183 THR A N 1
ATOM 1366 C CA . THR A 1 183 ? -2.772 14.494 -8.703 1.00 81.88 183 THR A CA 1
ATOM 1367 C C . THR A 1 183 ? -2.646 13.249 -9.575 1.00 81.88 183 THR A C 1
ATOM 1369 O O . THR A 1 183 ? -3.078 13.292 -10.722 1.00 81.88 183 THR A O 1
ATOM 1372 N N . GLY A 1 184 ? -2.096 12.144 -9.056 1.00 80.25 184 GLY A N 1
ATOM 1373 C CA . GLY A 1 184 ? -1.864 10.922 -9.826 1.00 80.25 184 GLY A CA 1
ATOM 1374 C C . GLY A 1 184 ? -3.145 10.354 -10.435 1.00 80.25 184 GLY A C 1
ATOM 1375 O O . GLY A 1 184 ? -3.274 10.277 -11.653 1.00 80.25 184 GLY A O 1
ATOM 1376 N N . LEU A 1 185 ? -4.122 9.991 -9.598 1.00 80.19 185 LEU A N 1
ATOM 1377 C CA . LEU A 1 185 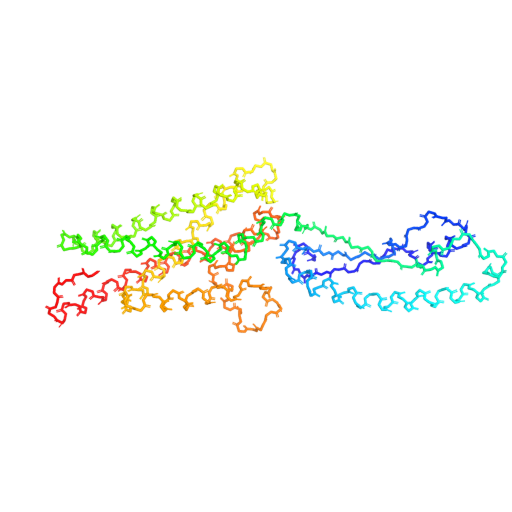? -5.402 9.459 -10.090 1.00 80.19 185 LEU A CA 1
ATOM 1378 C C . LEU A 1 185 ? -6.382 10.548 -10.549 1.00 80.19 185 LEU A C 1
ATOM 1380 O O . LEU A 1 185 ? -7.214 10.311 -11.423 1.00 80.19 185 LEU A O 1
ATOM 1384 N N . PHE A 1 186 ? -6.304 11.737 -9.946 1.00 82.12 186 PHE A N 1
ATOM 1385 C CA . PHE A 1 186 ? -7.217 12.850 -10.211 1.00 82.12 186 PHE A CA 1
ATOM 1386 C C . PHE A 1 186 ? -6.448 14.098 -10.677 1.00 82.12 186 PHE A C 1
ATOM 1388 O O . PHE A 1 186 ? -6.318 15.055 -9.908 1.00 82.12 186 PHE A O 1
ATOM 1395 N N . PRO A 1 187 ? -5.960 14.138 -11.933 1.00 77.50 187 PRO A N 1
ATOM 1396 C CA . PRO A 1 187 ? -5.127 15.242 -12.416 1.00 77.50 187 PRO A CA 1
ATOM 1397 C C . PRO A 1 187 ? -5.845 16.596 -12.418 1.00 77.50 187 PRO A C 1
ATOM 1399 O O . PRO A 1 187 ? -5.231 17.626 -12.160 1.00 77.50 187 PRO A O 1
ATOM 1402 N N . SER A 1 188 ? -7.154 16.603 -12.689 1.00 78.44 188 SER A N 1
ATOM 1403 C CA . SER A 1 188 ? -7.967 17.821 -12.794 1.00 78.44 188 SER A CA 1
ATOM 1404 C C . SER A 1 188 ? -8.488 18.348 -11.453 1.00 78.44 188 SER A C 1
ATOM 1406 O O . SER A 1 188 ? -8.870 19.514 -11.365 1.00 78.44 188 SER A O 1
ATOM 1408 N N . HIS A 1 189 ? -8.508 17.520 -10.403 1.00 83.94 189 HIS A N 1
ATOM 1409 C CA . HIS A 1 189 ? -9.136 17.857 -9.123 1.00 83.94 189 HIS A CA 1
ATOM 1410 C C . HIS A 1 189 ? -8.323 17.320 -7.930 1.00 83.94 189 HIS A C 1
ATOM 1412 O O . HIS A 1 189 ? -8.665 16.280 -7.357 1.00 83.94 189 HIS A O 1
ATOM 1418 N N . PRO A 1 190 ? -7.284 18.056 -7.488 1.00 81.81 190 PRO A N 1
ATOM 1419 C CA . PRO A 1 190 ? -6.432 17.653 -6.362 1.00 81.81 190 PRO A CA 1
ATOM 1420 C C . PRO A 1 190 ? -7.203 17.455 -5.044 1.00 81.81 190 PRO A C 1
ATOM 1422 O O . PRO A 1 190 ? -6.809 16.661 -4.189 1.00 81.81 190 PRO A O 1
ATOM 1425 N N . SER A 1 191 ? -8.337 18.145 -4.885 1.00 86.62 191 SER A N 1
ATOM 1426 C CA . SER A 1 191 ? -9.225 18.023 -3.724 1.00 86.62 191 SER A CA 1
ATOM 1427 C C . SER A 1 191 ? -9.821 16.619 -3.568 1.00 86.62 191 SER A C 1
ATOM 1429 O O . SER A 1 191 ? -9.994 16.152 -2.440 1.00 86.62 191 SER A O 1
ATOM 1431 N N . TYR A 1 192 ? -10.089 15.911 -4.670 1.00 89.50 192 TYR A N 1
ATOM 1432 C CA . TYR A 1 192 ? -10.581 14.531 -4.628 1.00 89.50 192 TYR A CA 1
ATOM 1433 C C . TYR A 1 192 ? -9.491 13.555 -4.183 1.00 89.50 192 TYR A C 1
ATOM 1435 O O . TYR A 1 192 ? -9.777 12.632 -3.418 1.00 89.50 192 TYR A O 1
ATOM 1443 N N . GLY A 1 193 ? -8.237 13.796 -4.579 1.00 88.69 193 GLY A N 1
ATOM 1444 C CA . GLY A 1 193 ? -7.082 13.041 -4.091 1.00 88.69 193 GLY A CA 1
ATOM 1445 C C . GLY A 1 193 ? -6.903 13.185 -2.579 1.00 88.69 193 GLY A C 1
ATOM 1446 O O . GLY A 1 193 ? -6.768 12.183 -1.876 1.00 88.69 193 GLY A O 1
ATOM 1447 N N . PHE A 1 194 ? -7.015 14.412 -2.059 1.00 92.38 194 PHE A N 1
ATOM 1448 C CA . PHE A 1 194 ? -6.971 14.674 -0.617 1.00 92.38 194 PHE A CA 1
ATOM 1449 C C . PHE A 1 194 ? -8.093 13.966 0.144 1.00 92.38 194 PHE A C 1
ATOM 1451 O O . PHE A 1 194 ? -7.818 13.246 1.103 1.00 92.38 194 PHE A O 1
ATOM 1458 N N . MET A 1 195 ? -9.344 14.111 -0.303 1.00 93.44 195 MET A N 1
ATOM 1459 C CA . MET A 1 195 ? -10.487 13.468 0.352 1.00 93.44 195 MET A CA 1
ATOM 1460 C C . MET A 1 195 ? -10.356 11.938 0.351 1.00 93.44 195 MET A C 1
ATOM 1462 O O . MET A 1 195 ? -10.602 11.290 1.367 1.00 93.44 195 MET A O 1
ATOM 1466 N N . THR A 1 196 ? -9.913 11.359 -0.769 1.00 92.81 196 THR A N 1
ATOM 1467 C CA . THR A 1 196 ? -9.709 9.909 -0.895 1.00 92.81 196 THR A CA 1
ATOM 1468 C C . THR A 1 196 ? -8.617 9.427 0.054 1.00 92.81 196 THR A C 1
ATOM 1470 O O . THR A 1 196 ? -8.817 8.439 0.757 1.00 92.81 196 THR A O 1
ATOM 1473 N N . LEU A 1 197 ? -7.484 10.132 0.128 1.00 93.44 197 LEU A N 1
ATOM 1474 C CA . LEU A 1 197 ? -6.390 9.780 1.031 1.00 93.44 197 LEU A CA 1
ATOM 1475 C C . LEU A 1 197 ? -6.790 9.940 2.505 1.00 93.44 197 LEU A C 1
ATOM 1477 O O . LEU A 1 197 ? -6.418 9.116 3.340 1.00 93.44 197 LEU A O 1
ATOM 1481 N N . TRP A 1 198 ? -7.572 10.968 2.836 1.00 95.44 198 TRP A N 1
ATOM 1482 C CA . TRP A 1 198 ? -8.077 11.168 4.193 1.00 95.44 198 TRP A CA 1
ATOM 1483 C C . TRP A 1 198 ? -9.011 10.038 4.613 1.00 95.44 198 TRP A C 1
ATOM 1485 O O . TRP A 1 198 ? -8.769 9.403 5.641 1.00 95.44 198 TRP A O 1
ATOM 1495 N N . MET A 1 199 ? -10.010 9.712 3.791 1.00 95.88 199 MET A N 1
ATOM 1496 C CA . MET A 1 199 ? -10.920 8.598 4.068 1.00 95.88 199 MET A CA 1
ATOM 1497 C C . MET A 1 199 ? -10.198 7.246 4.088 1.00 95.88 199 MET A C 1
ATOM 1499 O O . MET A 1 199 ? -10.533 6.389 4.905 1.00 95.88 199 MET A O 1
ATOM 1503 N N . LEU A 1 200 ? -9.166 7.060 3.260 1.00 95.62 200 LEU A N 1
ATOM 1504 C CA . LEU A 1 200 ? -8.320 5.867 3.286 1.00 95.62 200 LEU A CA 1
ATOM 1505 C C . LEU A 1 200 ? -7.589 5.724 4.628 1.00 95.62 200 LEU A C 1
ATOM 1507 O O . LEU A 1 200 ? -7.626 4.656 5.242 1.00 95.62 200 LEU A O 1
ATOM 1511 N N . ASN A 1 201 ? -6.953 6.795 5.106 1.00 95.38 201 ASN A N 1
ATOM 1512 C CA . ASN A 1 201 ? -6.259 6.793 6.394 1.00 95.38 201 ASN A CA 1
ATOM 1513 C C . ASN A 1 201 ? -7.239 6.608 7.557 1.00 95.38 201 ASN A C 1
ATOM 1515 O O . ASN A 1 201 ? -6.964 5.827 8.464 1.00 95.38 201 ASN A O 1
ATOM 1519 N N . PHE A 1 202 ? -8.407 7.249 7.499 1.00 96.44 202 PHE A N 1
ATOM 1520 C CA . PHE A 1 202 ? -9.476 7.075 8.481 1.00 96.44 202 PHE A CA 1
ATOM 1521 C C . PHE A 1 202 ? -9.943 5.616 8.575 1.00 96.44 202 PHE A C 1
ATOM 1523 O O . PHE A 1 202 ? -9.991 5.048 9.669 1.00 96.44 202 PHE A O 1
ATOM 1530 N N . LEU A 1 203 ? -10.246 4.983 7.438 1.00 96.31 203 LEU A N 1
ATOM 1531 C CA . LEU A 1 203 ? -10.656 3.579 7.401 1.00 96.31 203 LEU A CA 1
ATOM 1532 C C . LEU A 1 203 ? -9.531 2.648 7.845 1.00 96.31 203 LEU A C 1
ATOM 1534 O O . LEU A 1 203 ? -9.795 1.684 8.553 1.00 96.31 203 LEU A O 1
ATOM 1538 N N . THR A 1 204 ? -8.281 2.951 7.499 1.00 95.56 204 THR A N 1
ATOM 1539 C CA . THR A 1 204 ? -7.121 2.159 7.932 1.00 95.56 204 THR A CA 1
ATOM 1540 C C . THR A 1 204 ? -6.935 2.219 9.449 1.00 95.56 204 THR A C 1
ATOM 1542 O O . THR A 1 204 ? -6.772 1.177 10.087 1.00 95.56 204 THR A O 1
ATOM 1545 N N . MET A 1 205 ? -7.018 3.412 10.050 1.00 95.56 205 MET A N 1
ATOM 1546 C CA . MET A 1 205 ? -6.970 3.575 11.509 1.00 95.56 205 MET A CA 1
ATOM 1547 C C . MET A 1 205 ? -8.153 2.883 12.183 1.00 95.56 205 MET A C 1
ATOM 1549 O O . MET A 1 205 ? -7.969 2.198 13.182 1.00 95.56 205 MET A O 1
ATOM 1553 N N . THR A 1 206 ? -9.352 2.993 11.612 1.00 95.38 206 THR A N 1
ATOM 1554 C CA . THR A 1 206 ? -10.561 2.363 12.158 1.00 95.38 206 THR A CA 1
ATOM 1555 C C . THR A 1 206 ? -10.483 0.837 12.102 1.00 95.38 206 THR A C 1
ATOM 1557 O O . THR A 1 206 ? -10.710 0.176 13.115 1.00 95.38 206 THR A O 1
ATOM 1560 N N . ALA A 1 207 ? -10.109 0.269 10.954 1.00 95.38 207 ALA A N 1
ATOM 1561 C CA . ALA A 1 207 ? -9.943 -1.168 10.753 1.00 95.38 207 ALA A CA 1
ATOM 1562 C C . ALA A 1 207 ? -8.941 -1.755 11.754 1.00 95.38 207 ALA A C 1
ATOM 1564 O O . ALA A 1 207 ? -9.235 -2.723 12.454 1.00 95.38 207 ALA A O 1
ATOM 1565 N N . CYS A 1 208 ? -7.767 -1.138 11.869 1.00 94.25 208 CYS A N 1
ATOM 1566 C CA . CYS A 1 208 ? -6.729 -1.599 12.780 1.00 94.25 208 CYS A CA 1
ATOM 1567 C C . CYS A 1 208 ? -7.065 -1.336 14.255 1.00 94.25 208 CYS A C 1
ATOM 1569 O O . CYS A 1 208 ? -6.809 -2.185 15.108 1.00 94.25 208 CYS A O 1
ATOM 1571 N N . GLY A 1 209 ? -7.631 -0.169 14.559 1.00 93.00 209 GLY A N 1
ATOM 1572 C CA . GLY A 1 209 ? -7.962 0.269 15.910 1.00 93.00 209 GLY A CA 1
ATOM 1573 C C . GLY A 1 209 ? -9.043 -0.588 16.547 1.00 93.00 209 GLY A C 1
ATOM 1574 O O . GLY A 1 209 ? -8.858 -1.052 17.667 1.00 93.00 209 GLY A O 1
ATOM 1575 N N . LEU A 1 210 ? -10.119 -0.895 15.815 1.00 92.94 210 LEU A N 1
ATOM 1576 C CA . LEU A 1 210 ? -11.202 -1.746 16.318 1.00 92.94 210 LEU A CA 1
ATOM 1577 C C . LEU A 1 210 ? -10.736 -3.184 16.585 1.00 92.94 210 LEU A C 1
ATOM 1579 O O . LEU A 1 210 ? -11.138 -3.787 17.579 1.00 92.94 210 LEU A O 1
ATOM 1583 N N . VAL A 1 211 ? -9.855 -3.732 15.741 1.00 93.75 211 VAL A N 1
ATOM 1584 C CA . VAL A 1 211 ? -9.269 -5.065 15.966 1.00 93.75 211 VAL A CA 1
ATOM 1585 C C . VAL A 1 211 ? -8.386 -5.071 17.214 1.00 93.75 211 VAL A C 1
ATOM 1587 O O . VAL A 1 211 ? -8.518 -5.963 18.056 1.00 93.75 211 VAL A O 1
ATOM 1590 N N . LEU A 1 212 ? -7.525 -4.061 17.377 1.00 92.62 212 LEU A N 1
ATOM 1591 C CA . LEU A 1 212 ? -6.699 -3.907 18.577 1.00 92.62 212 LEU A CA 1
ATOM 1592 C C . LEU A 1 212 ? -7.555 -3.731 19.832 1.00 92.62 212 LEU A C 1
ATOM 1594 O O . LEU A 1 212 ? -7.285 -4.353 20.861 1.00 92.62 212 LEU A O 1
ATOM 1598 N N . GLU A 1 213 ? -8.610 -2.929 19.742 1.00 91.69 213 GLU A N 1
ATOM 1599 C CA . GLU A 1 213 ? -9.558 -2.692 20.819 1.00 91.69 213 GLU A CA 1
ATOM 1600 C C . GLU A 1 213 ? -10.270 -3.988 21.234 1.00 91.69 213 GLU A C 1
ATOM 1602 O O . GLU A 1 213 ? -10.351 -4.295 22.430 1.00 91.69 213 GLU A O 1
ATOM 1607 N N . ALA A 1 214 ? -10.729 -4.789 20.270 1.00 91.62 214 ALA A N 1
ATOM 1608 C CA . ALA A 1 214 ? -11.344 -6.089 20.521 1.00 91.62 214 ALA A CA 1
ATOM 1609 C C . ALA A 1 214 ? -10.359 -7.061 21.186 1.00 91.62 214 ALA A C 1
ATOM 1611 O O . ALA A 1 214 ? -10.676 -7.649 22.224 1.00 91.62 214 ALA A O 1
ATOM 1612 N N . ALA A 1 215 ? -9.144 -7.181 20.647 1.00 91.69 215 ALA A N 1
ATOM 1613 C CA . ALA A 1 215 ? -8.114 -8.080 21.161 1.00 91.69 215 ALA A CA 1
ATOM 1614 C C . ALA A 1 215 ? -7.663 -7.694 22.581 1.00 91.69 215 ALA A C 1
ATOM 1616 O O . ALA A 1 215 ? -7.618 -8.545 23.472 1.00 91.69 215 ALA A O 1
ATOM 1617 N N . CYS A 1 216 ? -7.425 -6.404 22.840 1.00 89.94 216 CYS A N 1
ATOM 1618 C CA . CYS A 1 216 ? -7.084 -5.898 24.173 1.00 89.94 216 CYS A CA 1
ATOM 1619 C C . CYS A 1 216 ? -8.261 -6.010 25.156 1.00 89.94 216 CYS A C 1
ATOM 1621 O O . CYS A 1 216 ? -8.059 -6.059 26.372 1.00 89.94 216 CYS A O 1
ATOM 1623 N N . THR A 1 217 ? -9.506 -6.011 24.673 1.00 88.00 217 THR A N 1
ATOM 1624 C CA . THR A 1 217 ? -10.688 -6.248 25.517 1.00 88.00 217 THR A CA 1
ATOM 1625 C C . THR A 1 217 ? -10.810 -7.726 25.878 1.00 88.00 217 THR A C 1
ATOM 1627 O O . THR A 1 217 ? -11.072 -8.044 27.037 1.00 88.00 217 THR A O 1
ATOM 1630 N N . ALA A 1 218 ? -10.540 -8.633 24.940 1.00 87.88 218 ALA A N 1
ATOM 1631 C CA . ALA A 1 218 ? -10.539 -10.068 25.192 1.00 87.88 218 ALA A CA 1
ATOM 1632 C C . ALA A 1 218 ? -9.400 -10.475 26.148 1.00 87.88 218 ALA A C 1
ATOM 1634 O O . ALA A 1 218 ? -9.660 -10.922 27.266 1.00 87.88 218 ALA A O 1
ATOM 1635 N N . ILE A 1 219 ? -8.145 -10.238 25.761 1.00 86.88 219 ILE A N 1
ATOM 1636 C CA . ILE A 1 219 ? -6.948 -10.726 26.471 1.00 86.88 219 ILE A CA 1
ATOM 1637 C C . ILE A 1 219 ? -6.701 -9.928 27.762 1.00 86.88 219 ILE A C 1
ATOM 1639 O O . ILE A 1 219 ? -6.416 -10.502 28.809 1.00 86.88 219 ILE A O 1
ATOM 1643 N N . GLY A 1 220 ? -6.921 -8.612 27.729 1.00 83.56 220 GLY A N 1
ATOM 1644 C CA . GLY A 1 220 ? -6.650 -7.697 28.840 1.00 83.56 220 GLY A CA 1
ATOM 1645 C C . GLY A 1 220 ? -5.544 -6.697 28.512 1.00 83.56 220 GLY A C 1
ATOM 1646 O O . GLY A 1 220 ? -4.747 -6.909 27.601 1.00 83.56 220 GLY A O 1
ATOM 1647 N N . MET A 1 221 ? -5.510 -5.587 29.256 1.00 86.12 221 MET A N 1
ATOM 1648 C CA . MET A 1 221 ? -4.586 -4.475 28.992 1.00 86.12 221 MET A CA 1
ATOM 1649 C C . MET A 1 221 ? -3.127 -4.782 29.349 1.00 86.12 221 MET A C 1
ATOM 1651 O O . MET A 1 221 ? -2.231 -4.178 28.773 1.00 86.12 221 MET A O 1
ATOM 1655 N N . GLU A 1 222 ? -2.878 -5.742 30.240 1.00 86.62 222 GLU A N 1
ATOM 1656 C CA . GLU A 1 222 ? -1.522 -6.146 30.646 1.00 86.62 222 GLU A CA 1
ATOM 1657 C C . GLU A 1 222 ? -0.695 -6.670 29.461 1.00 86.62 222 GLU A C 1
ATOM 1659 O O . GLU A 1 222 ? 0.495 -6.391 29.352 1.00 86.62 222 GLU A O 1
ATOM 1664 N N . PHE A 1 223 ? -1.347 -7.354 28.515 1.00 88.62 223 PHE A N 1
ATOM 1665 C CA . PHE A 1 223 ? -0.718 -7.880 27.300 1.00 88.62 223 PHE A CA 1
ATOM 1666 C C . PHE A 1 223 ? -0.911 -6.974 26.077 1.00 88.62 223 PHE A C 1
ATOM 1668 O O . PHE A 1 223 ? -0.576 -7.372 24.960 1.00 88.62 223 PHE A O 1
ATOM 1675 N N . ALA A 1 224 ? -1.427 -5.753 26.252 1.00 88.56 224 ALA A N 1
ATOM 1676 C CA . ALA A 1 224 ? -1.670 -4.831 25.143 1.00 88.56 224 ALA A CA 1
ATOM 1677 C C . ALA A 1 224 ? -0.412 -4.546 24.291 1.00 88.56 224 ALA A C 1
ATOM 1679 O O . ALA A 1 224 ? -0.533 -4.572 23.065 1.00 88.56 224 ALA A O 1
ATOM 1680 N N . PRO A 1 225 ? 0.801 -4.371 24.866 1.00 89.75 225 PRO A N 1
ATOM 1681 C CA . PRO A 1 225 ? 2.015 -4.198 24.063 1.00 89.75 225 PRO A CA 1
ATOM 1682 C C . PRO A 1 225 ? 2.343 -5.418 23.190 1.00 89.75 225 PRO A C 1
ATOM 1684 O O . PRO A 1 225 ? 2.791 -5.270 22.055 1.00 89.75 225 PRO A O 1
ATOM 1687 N N . PHE A 1 226 ? 2.088 -6.631 23.690 1.00 91.81 226 PHE A N 1
ATOM 1688 C CA . PHE A 1 226 ? 2.309 -7.859 22.925 1.00 91.81 226 PHE A CA 1
ATOM 1689 C C . PHE A 1 226 ? 1.326 -7.967 21.754 1.00 91.81 226 PHE A C 1
ATOM 1691 O O . PHE A 1 226 ? 1.737 -8.227 20.625 1.00 91.81 226 PHE A O 1
ATOM 1698 N N . VAL A 1 227 ? 0.041 -7.690 22.004 1.00 92.75 227 VAL A N 1
ATOM 1699 C CA . VAL A 1 227 ? -1.003 -7.660 20.965 1.00 92.75 227 VAL A CA 1
ATOM 1700 C C . VAL A 1 227 ? -0.671 -6.630 19.886 1.00 92.75 227 VAL A C 1
ATOM 1702 O O . VAL A 1 227 ? -0.764 -6.947 18.701 1.00 92.75 227 VAL A O 1
ATOM 1705 N N . LEU A 1 228 ? -0.233 -5.429 20.283 1.00 93.94 228 LEU A N 1
ATOM 1706 C CA . LEU A 1 228 ? 0.205 -4.389 19.354 1.00 93.94 228 LEU A CA 1
ATOM 1707 C C . LEU A 1 228 ? 1.349 -4.881 18.466 1.00 93.94 228 LEU A C 1
ATOM 1709 O O . LEU A 1 228 ? 1.250 -4.765 17.249 1.00 93.94 228 LEU A O 1
ATOM 1713 N N . ASN A 1 229 ? 2.408 -5.442 19.051 1.00 93.88 229 ASN A N 1
ATOM 1714 C CA . ASN A 1 229 ? 3.580 -5.886 18.295 1.00 93.88 229 ASN A CA 1
ATOM 1715 C C . ASN A 1 229 ? 3.243 -7.016 17.317 1.00 93.88 229 ASN A C 1
ATOM 1717 O O . ASN A 1 229 ? 3.648 -6.959 16.159 1.00 93.88 229 ASN A O 1
ATOM 1721 N N . VAL A 1 230 ? 2.463 -8.014 17.743 1.00 94.31 230 VAL A N 1
ATOM 1722 C CA . VAL A 1 230 ? 2.031 -9.110 16.860 1.00 94.31 230 VAL A CA 1
ATOM 1723 C C . VAL A 1 230 ? 1.177 -8.572 15.711 1.00 94.31 230 VAL A C 1
ATOM 1725 O O . VAL A 1 230 ? 1.411 -8.924 14.555 1.00 94.31 230 VAL A O 1
ATOM 1728 N N . TRP A 1 231 ? 0.223 -7.684 16.003 1.00 94.75 231 TRP A N 1
ATOM 1729 C CA . TRP A 1 231 ? -0.643 -7.088 14.985 1.00 94.75 231 TRP A CA 1
ATOM 1730 C C . TRP A 1 231 ? 0.126 -6.187 14.011 1.00 94.75 231 TRP A C 1
ATOM 1732 O O . TRP A 1 231 ? -0.118 -6.227 12.803 1.00 94.75 231 TRP A O 1
ATOM 1742 N N . LEU A 1 232 ? 1.093 -5.421 14.520 1.00 94.19 232 LEU A N 1
ATOM 1743 C CA . LEU A 1 232 ? 1.981 -4.567 13.738 1.00 94.19 232 LEU A CA 1
ATOM 1744 C C . LEU A 1 232 ? 2.857 -5.399 12.804 1.00 94.19 232 LEU A C 1
ATOM 1746 O O . LEU A 1 232 ? 2.884 -5.119 11.610 1.00 94.19 232 LEU A O 1
ATOM 1750 N N . ILE A 1 233 ? 3.522 -6.445 13.305 1.00 93.56 233 ILE A N 1
ATOM 1751 C CA . ILE A 1 233 ? 4.371 -7.322 12.483 1.00 93.56 233 ILE A CA 1
ATOM 1752 C C . ILE A 1 233 ? 3.526 -8.024 11.418 1.00 93.56 233 ILE A C 1
ATOM 1754 O O . ILE A 1 233 ? 3.918 -8.051 10.250 1.00 93.56 233 ILE A O 1
ATOM 1758 N N . ALA A 1 234 ? 2.346 -8.535 11.781 1.00 93.81 234 ALA A N 1
ATOM 1759 C CA . ALA A 1 234 ? 1.455 -9.198 10.835 1.00 93.81 234 ALA A CA 1
ATOM 1760 C C . ALA A 1 234 ? 1.057 -8.273 9.672 1.00 93.81 234 ALA A C 1
ATOM 1762 O O . ALA A 1 234 ? 1.056 -8.712 8.523 1.00 93.81 234 ALA A O 1
ATOM 1763 N N . ASN A 1 235 ? 0.780 -6.996 9.953 1.00 93.69 235 ASN A N 1
ATOM 1764 C CA . ASN A 1 235 ? 0.393 -6.002 8.950 1.00 93.69 235 ASN A CA 1
ATOM 1765 C C . ASN A 1 235 ? 1.574 -5.419 8.160 1.00 93.69 235 ASN A C 1
ATOM 1767 O O . ASN A 1 235 ? 1.449 -5.194 6.959 1.00 93.69 235 ASN A O 1
ATOM 1771 N N . ALA A 1 236 ? 2.712 -5.169 8.809 1.00 90.94 236 ALA A N 1
ATOM 1772 C CA . ALA A 1 236 ? 3.875 -4.550 8.179 1.00 90.94 236 ALA A CA 1
ATOM 1773 C C . ALA A 1 236 ? 4.623 -5.522 7.260 1.00 90.94 236 ALA A C 1
ATOM 1775 O O . ALA A 1 236 ? 5.074 -5.121 6.189 1.00 90.94 236 ALA A O 1
ATOM 1776 N N . SER A 1 237 ? 4.717 -6.804 7.637 1.00 90.38 237 SER A N 1
ATOM 1777 C CA . SER A 1 237 ? 5.531 -7.788 6.904 1.00 90.38 237 SER A CA 1
ATOM 1778 C C . SER A 1 237 ? 5.181 -7.900 5.411 1.00 90.38 237 SER A C 1
ATOM 1780 O O . SER A 1 237 ? 6.100 -7.870 4.593 1.00 90.38 237 SER A O 1
ATOM 1782 N N . PRO A 1 238 ? 3.897 -7.962 5.003 1.00 88.50 238 PRO A N 1
ATOM 1783 C CA . PRO A 1 238 ? 3.545 -8.029 3.586 1.00 88.50 238 PRO A CA 1
ATOM 1784 C C . PRO A 1 238 ? 3.753 -6.711 2.824 1.00 88.50 238 PRO A C 1
ATOM 1786 O O . PRO A 1 238 ? 3.733 -6.717 1.600 1.00 88.50 238 PRO A O 1
ATOM 1789 N N . GLY A 1 239 ? 3.933 -5.579 3.514 1.00 83.88 239 GLY A N 1
ATOM 1790 C CA . GLY A 1 239 ? 4.049 -4.250 2.902 1.00 83.88 239 GLY A CA 1
ATOM 1791 C C . GLY A 1 239 ? 5.435 -3.906 2.343 1.00 83.88 239 GLY A C 1
ATOM 1792 O O . GLY A 1 239 ? 5.547 -2.978 1.542 1.00 83.88 239 GLY A O 1
ATOM 1793 N N . PHE A 1 240 ? 6.485 -4.642 2.727 1.00 80.25 240 PHE A N 1
ATOM 1794 C CA . PHE A 1 240 ? 7.879 -4.282 2.417 1.00 80.25 240 PHE A CA 1
ATOM 1795 C C . PHE A 1 240 ? 8.293 -4.470 0.952 1.00 80.25 240 PHE A C 1
ATOM 1797 O O . PHE A 1 240 ? 9.154 -3.751 0.456 1.00 80.25 240 PHE A O 1
ATOM 1804 N N . ALA A 1 241 ? 7.706 -5.433 0.249 1.00 83.31 241 ALA A N 1
ATOM 1805 C CA . ALA A 1 241 ? 8.053 -5.768 -1.132 1.00 83.31 241 ALA A CA 1
ATOM 1806 C C . ALA A 1 241 ? 6.796 -6.148 -1.921 1.00 83.31 241 ALA A C 1
ATOM 1808 O O . ALA A 1 241 ? 5.686 -6.146 -1.392 1.00 83.31 241 ALA A O 1
ATOM 1809 N N . ALA A 1 242 ? 6.944 -6.445 -3.207 1.00 85.81 242 ALA A N 1
ATOM 1810 C CA . ALA A 1 242 ? 5.826 -6.918 -4.005 1.00 85.81 242 ALA A CA 1
ATOM 1811 C C . ALA A 1 242 ? 5.465 -8.363 -3.631 1.00 85.81 242 ALA A C 1
ATOM 1813 O O . ALA A 1 242 ? 6.338 -9.200 -3.406 1.00 85.81 242 ALA A O 1
ATOM 1814 N N . MET A 1 243 ? 4.171 -8.681 -3.624 1.00 86.88 243 MET A N 1
ATOM 1815 C CA . MET A 1 243 ? 3.676 -10.028 -3.297 1.00 86.88 243 MET A CA 1
ATOM 1816 C C . MET A 1 243 ? 4.214 -11.119 -4.226 1.00 86.88 243 MET A C 1
ATOM 1818 O O . MET A 1 243 ? 4.325 -12.274 -3.829 1.00 86.88 243 MET A O 1
ATOM 1822 N N . GLU A 1 244 ? 4.549 -10.756 -5.461 1.00 84.81 244 GLU A N 1
ATOM 1823 C CA . GLU A 1 244 ? 5.086 -11.674 -6.467 1.00 84.81 244 GLU A CA 1
ATOM 1824 C C . GLU A 1 244 ? 6.522 -12.110 -6.159 1.00 84.81 244 GLU A C 1
ATOM 1826 O O . GLU A 1 244 ? 6.905 -13.227 -6.492 1.00 84.81 244 GLU A O 1
ATOM 1831 N N . THR A 1 245 ? 7.299 -11.256 -5.486 1.00 85.69 245 THR A N 1
ATOM 1832 C CA . THR A 1 245 ? 8.686 -11.548 -5.101 1.00 85.69 245 THR A CA 1
ATOM 1833 C C . THR A 1 245 ? 8.784 -12.226 -3.735 1.00 85.69 245 THR A C 1
ATOM 1835 O O . THR A 1 245 ? 9.833 -12.755 -3.381 1.00 85.69 245 THR A O 1
ATOM 1838 N N . MET A 1 246 ? 7.708 -12.200 -2.943 1.00 87.81 246 MET A N 1
ATOM 1839 C CA . MET A 1 246 ? 7.678 -12.799 -1.610 1.00 87.81 246 MET A CA 1
ATOM 1840 C C . MET A 1 246 ? 7.302 -14.292 -1.641 1.00 87.81 246 MET A C 1
ATOM 1842 O O . MET A 1 246 ? 6.539 -14.736 -2.505 1.00 87.81 246 MET A O 1
ATOM 1846 N N . PRO A 1 247 ? 7.755 -15.084 -0.647 1.00 90.31 247 PRO A N 1
ATOM 1847 C CA . PRO A 1 247 ? 7.266 -16.441 -0.438 1.00 90.31 247 PRO A CA 1
ATOM 1848 C C . PRO A 1 247 ? 5.740 -16.503 -0.326 1.00 90.31 247 PRO A C 1
ATOM 1850 O O . PRO A 1 247 ? 5.103 -15.608 0.233 1.00 90.31 247 PRO A O 1
ATOM 1853 N N . ARG A 1 248 ? 5.152 -17.626 -0.763 1.00 90.69 248 ARG A N 1
ATOM 1854 C CA . ARG A 1 248 ? 3.690 -17.848 -0.757 1.00 90.69 248 ARG A CA 1
ATOM 1855 C C . ARG A 1 248 ? 3.029 -17.615 0.605 1.00 90.69 248 ARG A C 1
ATOM 1857 O O . ARG A 1 248 ? 1.855 -17.263 0.630 1.00 90.69 248 ARG A O 1
ATOM 1864 N N . PHE A 1 249 ? 3.770 -17.780 1.702 1.00 90.62 249 PHE A N 1
ATOM 1865 C CA . PHE A 1 249 ? 3.298 -17.492 3.055 1.00 90.62 249 PHE A CA 1
ATOM 1866 C C . PHE A 1 249 ? 2.752 -16.062 3.193 1.00 90.62 249 PHE A C 1
ATOM 1868 O O . PHE A 1 249 ? 1.655 -15.893 3.706 1.00 90.62 249 PHE A O 1
ATOM 1875 N N . TYR A 1 250 ? 3.433 -15.043 2.659 1.00 90.75 250 TYR A N 1
ATOM 1876 C CA . TYR A 1 250 ? 3.046 -13.633 2.834 1.00 90.75 250 TYR A CA 1
ATOM 1877 C C . TYR A 1 250 ? 1.806 -13.201 2.040 1.00 90.75 250 TYR A C 1
ATOM 1879 O O . TYR A 1 250 ? 1.311 -12.090 2.229 1.00 90.75 250 TYR A O 1
ATOM 1887 N N . ARG A 1 251 ? 1.231 -14.087 1.214 1.00 91.38 251 ARG A N 1
ATOM 1888 C CA . ARG A 1 251 ? 0.006 -13.806 0.447 1.00 91.38 251 ARG A CA 1
ATOM 1889 C C . ARG A 1 251 ? -1.209 -13.518 1.328 1.00 91.38 251 ARG A C 1
ATOM 1891 O O . ARG A 1 251 ? -2.166 -12.923 0.842 1.00 91.38 251 ARG A O 1
ATOM 1898 N N . TYR A 1 252 ? -1.175 -13.859 2.620 1.00 93.38 252 TYR A N 1
ATOM 1899 C CA . TYR A 1 252 ? -2.215 -13.423 3.559 1.00 93.38 252 TYR A CA 1
ATOM 1900 C C . TYR A 1 252 ? -2.359 -11.891 3.591 1.00 93.38 252 TYR A C 1
ATOM 1902 O O . TYR A 1 252 ? -3.431 -11.378 3.905 1.00 93.38 252 TYR A O 1
ATOM 1910 N N . GLY A 1 253 ? -1.301 -11.148 3.245 1.00 90.38 253 GLY A N 1
ATOM 1911 C CA . GLY A 1 253 ? -1.322 -9.695 3.263 1.00 90.38 253 GLY A CA 1
ATOM 1912 C C . GLY A 1 253 ? -2.286 -9.066 2.262 1.00 90.38 253 GLY A C 1
ATOM 1913 O O . GLY A 1 253 ? -2.701 -7.945 2.512 1.00 90.38 253 GLY A O 1
ATOM 1914 N N . TYR A 1 254 ? -2.745 -9.771 1.218 1.00 92.00 254 TYR A N 1
ATOM 1915 C CA . TYR A 1 254 ? -3.833 -9.266 0.363 1.00 92.00 254 TYR A CA 1
ATOM 1916 C C . TYR A 1 254 ? -5.096 -8.938 1.164 1.00 92.00 254 TYR A C 1
ATOM 1918 O O . TYR A 1 254 ? -5.806 -7.988 0.845 1.00 92.00 254 TYR A O 1
ATOM 1926 N N . ALA A 1 255 ? -5.350 -9.690 2.236 1.00 92.81 255 ALA A N 1
ATOM 1927 C CA . ALA A 1 255 ? -6.458 -9.432 3.137 1.00 92.81 255 ALA A CA 1
ATOM 1928 C C . ALA A 1 255 ? -6.115 -8.399 4.219 1.00 92.81 255 ALA A C 1
ATOM 1930 O O . ALA A 1 255 ? -7.017 -7.985 4.927 1.00 92.81 255 ALA A O 1
ATOM 1931 N N . MET A 1 256 ? -4.859 -7.981 4.397 1.00 93.75 256 MET A N 1
ATOM 1932 C CA . MET A 1 256 ? -4.459 -7.126 5.520 1.00 93.75 256 MET A CA 1
ATOM 1933 C C . MET A 1 256 ? -4.657 -5.630 5.223 1.00 93.75 256 MET A C 1
ATOM 1935 O O . MET A 1 256 ? -4.388 -5.187 4.101 1.00 93.75 256 MET A O 1
ATOM 1939 N N . PRO A 1 257 ? -5.058 -4.818 6.221 1.00 94.00 257 PRO A N 1
ATOM 1940 C CA . PRO A 1 257 ? -5.252 -3.378 6.058 1.00 94.00 257 PRO A CA 1
ATOM 1941 C C . PRO A 1 257 ? -4.055 -2.631 5.455 1.00 94.00 257 PRO A C 1
ATOM 1943 O O . PRO A 1 257 ? -4.234 -1.838 4.535 1.00 94.00 257 PRO A O 1
ATOM 1946 N N . PHE A 1 258 ? -2.830 -2.898 5.922 1.00 93.69 258 PHE A N 1
ATOM 1947 C CA . PHE A 1 258 ? -1.639 -2.149 5.489 1.00 93.69 258 PHE A CA 1
ATOM 1948 C C . PHE A 1 258 ? -1.321 -2.321 4.004 1.00 93.69 258 PHE A C 1
ATOM 1950 O O . PHE A 1 258 ? -0.970 -1.351 3.335 1.00 93.69 258 PHE A O 1
ATOM 1957 N N . TRP A 1 259 ? -1.469 -3.537 3.474 1.00 92.81 259 TRP A N 1
ATOM 1958 C CA . TRP A 1 259 ? -1.247 -3.799 2.054 1.00 92.81 259 TRP A CA 1
ATOM 1959 C C . TRP A 1 259 ? -2.211 -2.982 1.189 1.00 92.81 259 TRP A C 1
ATOM 1961 O O . TRP A 1 259 ? -1.790 -2.277 0.273 1.00 92.81 259 TRP A O 1
ATOM 1971 N N . ASN A 1 260 ? -3.500 -3.028 1.532 1.00 94.06 260 ASN A N 1
ATOM 1972 C CA . ASN A 1 260 ? -4.560 -2.324 0.814 1.00 94.06 260 ASN A CA 1
ATOM 1973 C C . ASN A 1 260 ? -4.407 -0.797 0.929 1.00 94.06 260 ASN A C 1
ATOM 1975 O O . ASN A 1 260 ? -4.561 -0.083 -0.063 1.00 94.06 260 ASN A O 1
ATOM 1979 N N . ALA A 1 261 ? -4.027 -0.293 2.106 1.00 93.94 261 ALA A N 1
ATOM 1980 C CA . ALA A 1 261 ? -3.744 1.124 2.325 1.00 93.94 261 ALA A CA 1
ATOM 1981 C C . ALA A 1 261 ? -2.524 1.606 1.520 1.00 93.94 261 ALA A C 1
ATOM 1983 O O . ALA A 1 261 ? -2.574 2.658 0.882 1.00 93.94 261 ALA A O 1
ATOM 1984 N N . GLY A 1 262 ? -1.443 0.823 1.486 1.00 92.50 262 GLY A N 1
ATOM 1985 C CA . GLY A 1 262 ? -0.251 1.136 0.696 1.00 92.50 262 GLY A CA 1
ATOM 1986 C C . GLY A 1 262 ? -0.530 1.161 -0.809 1.00 92.50 262 GLY A C 1
ATOM 1987 O O . GLY A 1 262 ? -0.139 2.107 -1.492 1.00 92.50 262 GLY A O 1
ATOM 1988 N N . GLN A 1 263 ? -1.261 0.168 -1.326 1.00 91.88 263 GLN A N 1
ATOM 1989 C CA . GLN A 1 263 ? -1.654 0.103 -2.740 1.00 91.88 263 GLN A CA 1
ATOM 1990 C C . GLN A 1 263 ? -2.581 1.258 -3.143 1.00 91.88 263 GLN A C 1
ATOM 1992 O O . GLN A 1 263 ? -2.359 1.914 -4.164 1.00 91.88 263 GLN A O 1
ATOM 1997 N N . ALA A 1 264 ? -3.586 1.569 -2.321 1.00 92.88 264 ALA A N 1
ATOM 1998 C CA . ALA A 1 264 ? -4.472 2.704 -2.563 1.00 92.88 264 ALA A CA 1
ATOM 1999 C C . ALA A 1 264 ? -3.719 4.044 -2.506 1.00 92.88 264 ALA A C 1
ATOM 2001 O O . ALA A 1 264 ? -3.964 4.908 -3.344 1.00 92.88 264 ALA A O 1
ATOM 2002 N N . THR A 1 265 ? -2.757 4.202 -1.592 1.00 92.50 265 THR A N 1
ATOM 2003 C CA . THR A 1 265 ? -1.927 5.415 -1.513 1.00 92.50 265 THR A CA 1
ATOM 2004 C C . THR A 1 265 ? -1.090 5.595 -2.781 1.00 92.50 265 THR A C 1
ATOM 2006 O O . THR A 1 265 ? -1.093 6.682 -3.352 1.00 92.50 265 THR A O 1
ATOM 2009 N N . ARG A 1 266 ? -0.439 4.535 -3.289 1.00 91.12 266 ARG A N 1
ATOM 2010 C CA . ARG A 1 266 ? 0.306 4.590 -4.565 1.00 91.12 266 ARG A CA 1
ATOM 2011 C C . ARG A 1 266 ? -0.593 4.967 -5.742 1.00 91.12 266 ARG A C 1
ATOM 2013 O O . ARG A 1 266 ? -0.205 5.789 -6.565 1.00 91.12 266 ARG A O 1
ATOM 2020 N N . THR A 1 267 ? -1.812 4.434 -5.761 1.00 91.38 267 THR A N 1
ATOM 2021 C CA . THR A 1 267 ? -2.815 4.752 -6.784 1.00 91.38 267 THR A CA 1
ATOM 2022 C C . THR A 1 267 ? -3.190 6.234 -6.753 1.00 91.38 267 THR A C 1
ATOM 2024 O O . THR A 1 267 ? -3.182 6.887 -7.790 1.00 91.38 267 THR A O 1
ATOM 2027 N N . VAL A 1 268 ? -3.473 6.794 -5.572 1.00 91.06 268 VAL A N 1
ATOM 2028 C CA . VAL A 1 268 ? -3.861 8.209 -5.423 1.00 91.06 268 VAL A CA 1
ATOM 2029 C C . VAL A 1 268 ? -2.706 9.155 -5.767 1.00 91.06 268 VAL A C 1
ATOM 2031 O O . VAL A 1 268 ? -2.917 10.138 -6.476 1.00 91.06 268 VAL A O 1
ATOM 2034 N N . VAL A 1 269 ? -1.498 8.851 -5.285 1.00 90.38 269 VAL A N 1
ATOM 2035 C CA . VAL A 1 269 ? -0.317 9.719 -5.415 1.00 90.38 269 VAL A CA 1
ATOM 2036 C C . VAL A 1 269 ? 0.267 9.670 -6.827 1.00 90.38 269 VAL A C 1
ATOM 2038 O O . VAL A 1 269 ? 0.489 10.713 -7.433 1.00 90.38 269 VAL A O 1
ATOM 2041 N N . PHE A 1 270 ? 0.476 8.470 -7.372 1.00 89.50 270 PHE A N 1
ATOM 2042 C CA . PHE A 1 270 ? 1.212 8.270 -8.625 1.00 89.50 270 PHE A CA 1
ATOM 2043 C C . PHE A 1 270 ? 0.338 7.871 -9.816 1.00 89.50 270 PHE A C 1
ATOM 2045 O O . PHE A 1 270 ? 0.832 7.838 -10.937 1.00 89.50 270 PHE A O 1
ATOM 2052 N N . GLY A 1 271 ? -0.943 7.548 -9.608 1.00 87.56 271 GLY A N 1
ATOM 2053 C CA . GLY A 1 271 ? -1.816 7.112 -10.702 1.00 87.56 271 GLY A CA 1
ATOM 2054 C C . GLY A 1 271 ? -1.495 5.702 -11.208 1.00 87.56 271 GLY A C 1
ATOM 2055 O O . GLY A 1 271 ? -1.669 5.415 -12.389 1.00 87.56 271 GLY A O 1
ATOM 2056 N N . THR A 1 272 ? -1.008 4.813 -10.334 1.00 88.00 272 THR A N 1
ATOM 2057 C CA . THR A 1 272 ? -0.836 3.386 -10.662 1.00 88.00 272 THR A CA 1
ATOM 2058 C C . THR A 1 272 ? -2.183 2.706 -10.934 1.00 88.00 272 THR A C 1
ATOM 2060 O O . THR A 1 272 ? -3.244 3.292 -10.712 1.00 88.00 272 THR A O 1
ATOM 2063 N N . LYS A 1 273 ? -2.159 1.442 -11.379 1.00 87.00 273 LYS A N 1
ATOM 2064 C CA . LYS A 1 273 ? -3.373 0.663 -11.654 1.00 87.00 273 LYS A CA 1
ATOM 2065 C C . LYS A 1 273 ? -4.366 0.740 -10.493 1.00 87.00 273 LYS A C 1
ATOM 2067 O O . LYS A 1 273 ? -4.034 0.467 -9.339 1.00 87.00 273 LYS A O 1
ATOM 2072 N N . SER A 1 274 ? -5.599 1.121 -10.820 1.00 85.62 274 SER A N 1
ATOM 2073 C CA . SER A 1 274 ? -6.622 1.365 -9.813 1.00 85.62 274 SER A CA 1
ATOM 2074 C C . SER A 1 274 ? -7.208 0.061 -9.283 1.00 85.62 274 SER A C 1
ATOM 2076 O O . SER A 1 274 ? -8.006 -0.597 -9.944 1.00 85.62 274 SER A O 1
ATOM 2078 N N . HIS A 1 275 ? -6.855 -0.260 -8.039 1.00 88.88 275 HIS A N 1
ATOM 2079 C CA . HIS A 1 275 ? -7.497 -1.305 -7.228 1.00 88.88 275 HIS A CA 1
ATOM 2080 C C . HIS A 1 275 ? -8.297 -0.708 -6.062 1.00 88.88 275 HIS A C 1
ATOM 2082 O O . HIS A 1 275 ? -8.578 -1.380 -5.071 1.00 88.88 275 HIS A O 1
ATOM 2088 N N . LEU A 1 276 ? -8.656 0.578 -6.155 1.00 89.31 276 LEU A N 1
ATOM 2089 C CA . LEU A 1 276 ? -9.259 1.346 -5.061 1.00 89.31 276 LEU A CA 1
ATOM 2090 C C . LEU A 1 276 ? -10.529 0.703 -4.508 1.00 89.31 276 LEU A C 1
ATOM 2092 O O . LEU A 1 276 ? -10.658 0.593 -3.294 1.00 89.31 276 LEU A O 1
ATOM 2096 N N . GLY A 1 277 ? -11.426 0.219 -5.371 1.00 90.88 277 GLY A N 1
ATOM 2097 C CA . GLY A 1 277 ? -12.655 -0.445 -4.926 1.00 90.88 277 GLY A CA 1
ATOM 2098 C C . GLY A 1 277 ? -12.382 -1.668 -4.044 1.00 90.88 277 GLY A C 1
ATOM 2099 O O . GLY A 1 277 ? -12.997 -1.816 -2.990 1.00 90.88 277 GLY A O 1
ATOM 2100 N N . LEU A 1 278 ? -11.410 -2.502 -4.427 1.00 92.81 278 LEU A N 1
ATOM 2101 C CA . LEU A 1 278 ? -11.007 -3.674 -3.646 1.00 92.81 278 LEU A CA 1
ATOM 2102 C C . LEU A 1 278 ? -10.324 -3.260 -2.339 1.00 92.81 278 LEU A C 1
ATOM 2104 O O . LEU A 1 278 ? -10.685 -3.764 -1.278 1.00 92.81 278 LEU A O 1
ATOM 2108 N N . ASN A 1 279 ? -9.407 -2.292 -2.400 1.00 94.12 279 ASN A N 1
ATOM 2109 C CA . ASN A 1 279 ? -8.678 -1.810 -1.228 1.00 94.12 279 ASN A CA 1
ATOM 2110 C C . ASN A 1 279 ? -9.626 -1.232 -0.165 1.00 94.12 279 ASN A C 1
ATOM 2112 O O . ASN A 1 279 ? -9.546 -1.593 1.009 1.00 94.12 279 ASN A O 1
ATOM 2116 N N . PHE A 1 280 ? -10.565 -0.374 -0.575 1.00 94.88 280 PHE A N 1
ATOM 2117 C CA . PHE A 1 280 ? -11.590 0.171 0.316 1.00 94.88 280 PHE A CA 1
ATOM 2118 C C . PHE A 1 280 ? -12.545 -0.920 0.813 1.00 94.88 280 PHE A C 1
ATOM 2120 O O . PHE A 1 280 ? -12.885 -0.928 1.994 1.00 94.88 280 PHE A O 1
ATOM 2127 N N . GLY A 1 281 ? -12.931 -1.869 -0.046 1.00 94.69 281 GLY A N 1
ATOM 2128 C CA . GLY A 1 281 ? -13.776 -3.001 0.335 1.00 94.69 281 GLY A CA 1
ATOM 2129 C C . GLY A 1 281 ? -13.167 -3.846 1.456 1.00 94.69 281 GLY A C 1
ATOM 2130 O O . GLY A 1 281 ? -13.846 -4.142 2.439 1.00 94.69 281 GLY A O 1
ATOM 2131 N N . VAL A 1 282 ? -11.874 -4.174 1.363 1.00 95.81 282 VAL A N 1
ATOM 2132 C CA . VAL A 1 282 ? -11.158 -4.926 2.408 1.00 95.81 282 VAL A CA 1
ATOM 2133 C C . VAL A 1 282 ? -11.066 -4.122 3.706 1.00 95.81 282 VAL A C 1
ATOM 2135 O O . VAL A 1 282 ? -11.317 -4.668 4.781 1.00 95.81 282 VAL A O 1
ATOM 2138 N N . LEU A 1 283 ? -10.761 -2.823 3.635 1.00 95.31 283 LEU A N 1
ATOM 2139 C CA . LEU A 1 283 ? -10.704 -1.968 4.826 1.00 95.31 283 LEU A CA 1
ATOM 2140 C C . LEU A 1 283 ? -12.064 -1.869 5.527 1.00 95.31 283 LEU A C 1
ATOM 2142 O O . LEU A 1 283 ? -12.140 -2.029 6.743 1.00 95.31 283 LEU A O 1
ATOM 2146 N N . VAL A 1 284 ? -13.148 -1.682 4.771 1.00 96.56 284 VAL A N 1
ATOM 2147 C CA . VAL A 1 284 ? -14.513 -1.661 5.316 1.00 96.56 284 VAL A CA 1
ATOM 2148 C C . VAL A 1 284 ? -14.881 -3.013 5.928 1.00 96.56 284 VAL A C 1
ATOM 2150 O O . VAL A 1 284 ? -15.456 -3.043 7.017 1.00 96.56 284 VAL A O 1
ATOM 2153 N N . ALA A 1 285 ? -14.503 -4.129 5.297 1.00 96.81 285 ALA A N 1
ATOM 2154 C CA . ALA A 1 285 ? -14.717 -5.459 5.863 1.00 96.81 285 ALA A C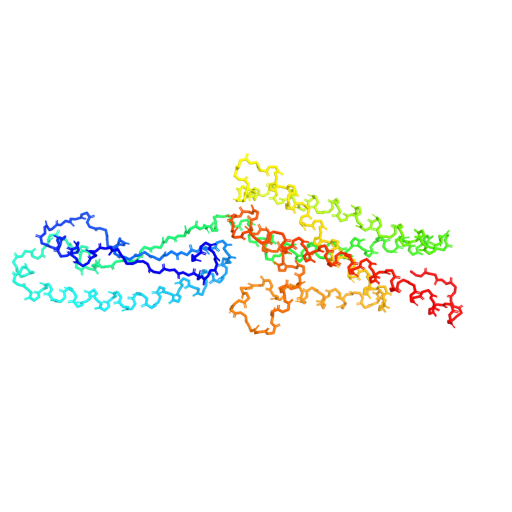A 1
ATOM 2155 C C . ALA A 1 285 ? -14.031 -5.608 7.232 1.00 96.81 285 ALA A C 1
ATOM 2157 O O . ALA A 1 285 ? -14.653 -6.096 8.176 1.00 96.81 285 ALA A O 1
ATOM 2158 N N . TRP A 1 286 ? -12.799 -5.113 7.386 1.00 96.62 286 TRP A N 1
ATOM 2159 C CA . TRP A 1 286 ? -12.117 -5.086 8.684 1.00 96.62 286 TRP A CA 1
ATOM 2160 C C . TRP A 1 286 ? -12.755 -4.142 9.697 1.00 96.62 286 TRP A C 1
ATOM 2162 O O . TRP A 1 286 ? -12.795 -4.486 10.876 1.00 96.62 286 TRP A O 1
ATOM 2172 N N . CYS A 1 287 ? -13.290 -2.993 9.279 1.00 94.94 287 CYS A N 1
ATOM 2173 C CA . CYS A 1 287 ? -14.051 -2.119 10.175 1.00 94.94 287 CYS A CA 1
ATOM 2174 C C . CYS A 1 287 ? -15.273 -2.848 10.751 1.00 94.94 287 CYS A C 1
ATOM 2176 O O . CYS A 1 287 ? -15.497 -2.821 11.962 1.00 94.94 287 CYS A O 1
ATOM 2178 N N . VAL A 1 288 ? -16.037 -3.546 9.904 1.00 95.56 288 VAL A N 1
ATOM 2179 C CA . VAL A 1 288 ? -17.217 -4.318 10.328 1.00 95.56 288 VAL A CA 1
ATOM 2180 C C . VAL A 1 288 ? -16.810 -5.485 11.229 1.00 95.56 288 VAL A C 1
ATOM 2182 O O . VAL A 1 288 ? -17.378 -5.652 12.308 1.00 95.56 288 VAL A O 1
ATOM 2185 N N . LEU A 1 289 ? -15.798 -6.262 10.830 1.00 95.56 289 LEU A N 1
ATOM 2186 C CA . LEU A 1 289 ? -15.274 -7.376 11.627 1.00 95.56 289 LEU A CA 1
ATOM 2187 C C . LEU A 1 289 ? -14.753 -6.905 12.987 1.00 95.56 289 LEU A C 1
ATOM 2189 O O . LEU A 1 289 ? -15.071 -7.511 14.009 1.00 95.56 289 LEU A O 1
ATOM 2193 N N . GLY A 1 290 ? -13.996 -5.808 13.011 1.00 93.00 290 GLY A N 1
ATOM 2194 C CA . GLY A 1 290 ? -13.491 -5.189 14.230 1.00 93.00 290 GLY A CA 1
ATOM 2195 C C . GLY A 1 290 ? -14.628 -4.750 15.145 1.00 93.00 290 GLY A C 1
ATOM 2196 O O . GLY A 1 290 ? -14.620 -5.077 16.328 1.00 93.00 290 GLY A O 1
ATOM 2197 N N . TRP A 1 291 ? -15.654 -4.087 14.608 1.00 93.00 291 TRP A N 1
ATOM 2198 C CA . TRP A 1 291 ? -16.807 -3.651 15.399 1.00 93.00 291 TRP A CA 1
ATOM 2199 C C . TRP A 1 291 ? -17.568 -4.830 16.020 1.00 93.00 291 TRP A C 1
ATOM 2201 O O . TRP A 1 291 ? -17.842 -4.831 17.223 1.00 93.00 291 TRP A O 1
ATOM 2211 N N . VAL A 1 292 ? -17.837 -5.881 15.238 1.00 93.69 292 VAL A N 1
ATOM 2212 C CA . VAL A 1 292 ? -18.452 -7.120 15.742 1.00 93.69 292 VAL A CA 1
ATOM 2213 C C . VAL A 1 292 ? -17.573 -7.760 16.820 1.00 93.69 292 VAL A C 1
ATOM 2215 O O . VAL A 1 292 ? -18.080 -8.154 17.873 1.00 93.69 292 VAL A O 1
ATOM 2218 N N . ALA A 1 293 ? -16.257 -7.812 16.610 1.00 92.75 293 ALA A N 1
ATOM 2219 C CA . ALA A 1 293 ? -15.315 -8.364 17.577 1.00 92.75 293 ALA A CA 1
ATOM 2220 C C . ALA A 1 293 ? -15.310 -7.573 18.896 1.00 92.75 293 ALA A C 1
ATOM 2222 O O . ALA A 1 293 ? -15.303 -8.187 19.964 1.00 92.75 293 ALA A O 1
ATOM 2223 N N . VAL A 1 294 ? -15.393 -6.238 18.854 1.00 90.94 294 VAL A N 1
ATOM 2224 C CA . VAL A 1 294 ? -15.522 -5.397 20.057 1.00 90.94 294 VAL A CA 1
ATOM 2225 C C . VAL A 1 294 ? -16.816 -5.720 20.806 1.00 90.94 294 VAL A C 1
ATOM 2227 O O . VAL A 1 294 ? -16.781 -5.923 22.024 1.00 90.94 294 VAL A O 1
ATOM 2230 N N . CYS A 1 295 ? -17.943 -5.840 20.098 1.00 90.00 295 CYS A N 1
ATOM 2231 C CA . CYS A 1 295 ? -19.238 -6.181 20.695 1.00 90.00 295 CYS A CA 1
ATOM 2232 C C . CYS A 1 295 ? -19.188 -7.540 21.409 1.00 90.00 295 CYS A C 1
ATOM 2234 O O . CYS A 1 295 ? -19.594 -7.666 22.569 1.00 90.00 295 CYS A O 1
ATOM 2236 N N . VAL A 1 296 ? -18.651 -8.558 20.730 1.00 91.12 296 VAL A N 1
ATOM 2237 C CA . VAL A 1 296 ? -18.532 -9.923 21.258 1.00 91.12 296 VAL A CA 1
ATOM 2238 C C . VAL A 1 296 ? -17.572 -9.971 22.446 1.00 91.12 296 VAL A C 1
ATOM 2240 O O . VAL A 1 296 ? -17.928 -10.525 23.487 1.00 91.12 296 VAL A O 1
ATOM 2243 N N . ALA A 1 297 ? -16.393 -9.352 22.337 1.00 88.56 297 ALA A N 1
ATOM 2244 C CA . ALA A 1 297 ? -15.391 -9.329 23.403 1.00 88.56 297 ALA A CA 1
ATOM 2245 C C . ALA A 1 297 ? -15.920 -8.639 24.668 1.00 88.56 297 ALA A C 1
ATOM 2247 O O . ALA A 1 297 ? -15.727 -9.139 25.779 1.00 88.56 297 ALA A O 1
ATOM 2248 N N . THR A 1 298 ? -16.639 -7.527 24.502 1.00 86.00 298 THR A N 1
ATOM 2249 C CA . THR A 1 298 ? -17.248 -6.784 25.615 1.00 86.00 298 THR A CA 1
ATOM 2250 C C . THR A 1 298 ? -18.336 -7.611 26.294 1.00 86.00 298 THR A C 1
ATOM 2252 O O . THR A 1 298 ? -18.322 -7.772 27.515 1.00 86.00 298 THR A O 1
ATOM 2255 N N . LYS A 1 299 ? -19.241 -8.221 25.515 1.00 85.88 299 LYS A N 1
ATOM 2256 C CA . LYS A 1 299 ? -20.296 -9.095 26.052 1.00 85.88 299 LYS A CA 1
ATOM 2257 C C . LYS A 1 299 ? -19.712 -10.287 26.813 1.00 85.88 299 LYS A C 1
ATOM 2259 O O . LYS A 1 299 ? -20.166 -10.601 27.912 1.00 85.88 299 LYS A O 1
ATOM 2264 N N . TRP A 1 300 ? -18.690 -10.930 26.251 1.00 87.06 300 TRP A N 1
ATOM 2265 C CA . TRP A 1 300 ? -18.017 -12.071 26.870 1.00 87.06 300 TRP A CA 1
ATOM 2266 C C . TRP A 1 300 ? -17.324 -11.702 28.190 1.00 87.06 300 TRP A C 1
ATOM 2268 O O . TRP A 1 300 ? -17.449 -12.431 29.179 1.00 87.06 300 TRP A O 1
ATOM 2278 N N . ARG A 1 301 ? -16.653 -10.544 28.246 1.00 82.88 301 ARG A N 1
ATOM 2279 C CA . ARG A 1 301 ? -16.036 -10.008 29.472 1.00 82.88 301 ARG A CA 1
ATOM 2280 C C . ARG A 1 301 ? -17.057 -9.784 30.581 1.00 82.88 301 ARG A C 1
ATOM 2282 O O . ARG A 1 301 ? -16.811 -10.192 31.714 1.00 82.88 301 ARG A O 1
ATOM 2289 N N . VAL A 1 302 ? -18.197 -9.180 30.255 1.00 80.06 302 VAL A N 1
ATOM 2290 C CA . VAL A 1 302 ? -19.266 -8.893 31.222 1.00 80.06 302 VAL A CA 1
ATOM 2291 C C . VAL A 1 302 ? -19.866 -10.180 31.782 1.00 80.06 302 VAL A C 1
ATOM 2293 O O . VAL A 1 302 ? -19.988 -10.324 32.996 1.00 80.06 302 VAL A O 1
ATOM 2296 N N . GLU A 1 303 ? -20.194 -11.141 30.919 1.00 83.56 303 GLU A N 1
ATOM 2297 C CA . GLU A 1 303 ? -20.743 -12.438 31.334 1.00 83.56 303 GLU A CA 1
ATOM 2298 C C . GLU A 1 303 ? -19.761 -13.205 32.236 1.00 83.56 303 GLU A C 1
ATOM 2300 O O . GLU A 1 303 ? -20.133 -13.744 33.279 1.00 83.56 303 GLU A O 1
ATOM 2305 N N . THR A 1 304 ? -18.473 -13.187 31.888 1.00 80.50 304 THR A N 1
ATOM 2306 C CA . THR A 1 304 ? -17.420 -13.814 32.700 1.00 80.50 304 THR A CA 1
ATOM 2307 C C . THR A 1 304 ? -17.234 -13.103 34.046 1.00 80.50 304 THR A C 1
ATOM 2309 O O . THR A 1 304 ? -17.000 -13.762 35.060 1.00 80.50 304 THR A O 1
ATOM 2312 N N . GLY A 1 305 ? -17.366 -11.772 34.081 1.00 74.06 305 GLY A N 1
ATOM 2313 C CA . GLY A 1 305 ? -17.340 -10.973 35.311 1.00 74.06 305 GLY A CA 1
ATOM 2314 C C . GLY A 1 305 ? -18.472 -11.342 36.269 1.00 74.06 305 GLY A C 1
ATOM 2315 O O . GLY A 1 305 ? -18.214 -11.622 37.442 1.00 74.06 305 GLY A O 1
ATOM 2316 N N . ARG A 1 306 ? -19.701 -11.476 35.746 1.00 74.00 306 ARG A N 1
ATOM 2317 C CA . ARG A 1 306 ? -20.881 -11.909 36.518 1.00 74.00 306 ARG A CA 1
ATOM 2318 C C . ARG A 1 306 ? -20.679 -13.287 37.150 1.00 74.00 306 ARG A C 1
ATOM 2320 O O . ARG A 1 306 ? -20.971 -13.456 38.328 1.00 74.00 306 ARG A O 1
ATOM 2327 N N . ARG A 1 307 ? -20.112 -14.248 36.411 1.00 74.81 307 ARG A N 1
ATOM 2328 C CA . ARG A 1 307 ? -19.831 -15.608 36.922 1.00 74.81 307 ARG A CA 1
ATOM 2329 C C . ARG A 1 307 ? -18.780 -15.645 38.032 1.00 74.81 307 ARG A C 1
ATOM 2331 O O . ARG A 1 307 ? -18.835 -16.523 38.882 1.00 74.81 307 ARG A O 1
ATOM 2338 N N . LYS A 1 308 ? -17.827 -14.708 38.035 1.00 73.25 308 LYS A N 1
ATOM 2339 C CA . LYS A 1 308 ? -16.760 -14.611 39.048 1.00 73.25 308 LYS A CA 1
ATOM 2340 C C . LYS A 1 308 ? -17.127 -13.718 40.244 1.00 73.25 308 LYS A C 1
ATOM 2342 O O . LYS A 1 308 ? -16.254 -13.427 41.055 1.00 73.25 308 LYS A O 1
ATOM 2347 N N . GLY A 1 309 ? -18.374 -13.244 40.338 1.00 56.91 309 GLY A N 1
ATOM 2348 C CA . GLY A 1 309 ? -18.822 -12.353 41.416 1.00 56.91 309 GLY A CA 1
ATOM 2349 C C . GLY A 1 309 ? -18.206 -10.948 41.376 1.00 56.91 309 GLY A C 1
ATOM 2350 O O . GLY A 1 309 ? -18.302 -10.205 42.348 1.00 56.91 309 GLY A O 1
ATOM 2351 N N . ARG A 1 310 ? -17.563 -10.556 40.265 1.00 52.97 310 ARG A N 1
ATOM 2352 C CA . ARG A 1 310 ? -17.051 -9.194 40.059 1.00 52.97 310 ARG A CA 1
ATOM 2353 C C . ARG A 1 310 ? -18.081 -8.407 39.251 1.00 52.97 310 ARG A C 1
ATOM 2355 O O . ARG A 1 310 ? -18.215 -8.608 38.050 1.00 52.97 310 ARG A O 1
ATOM 2362 N N . HIS A 1 311 ? -18.787 -7.492 39.912 1.00 50.47 311 HIS A N 1
ATOM 2363 C CA . HIS A 1 311 ? -19.809 -6.631 39.297 1.00 50.47 311 HIS A CA 1
ATOM 2364 C C . HIS A 1 311 ? -19.248 -5.463 38.465 1.00 50.47 311 HIS A C 1
ATOM 2366 O O . HIS A 1 311 ? -20.016 -4.629 37.996 1.00 50.47 311 HIS A O 1
ATOM 2372 N N . TYR A 1 312 ? -17.930 -5.389 38.265 1.00 50.19 312 TYR A N 1
ATOM 2373 C CA . TYR A 1 312 ? -17.314 -4.320 37.483 1.00 50.19 312 TYR A CA 1
ATOM 2374 C C . TYR A 1 312 ? -17.286 -4.648 35.989 1.00 50.19 312 TYR A C 1
ATOM 2376 O O . TYR A 1 312 ? -16.851 -5.729 35.586 1.00 50.19 312 TYR A O 1
ATOM 2384 N N . VAL A 1 313 ? -17.714 -3.679 35.179 1.00 51.09 313 VAL A N 1
ATOM 2385 C CA . VAL A 1 313 ? -17.533 -3.659 33.725 1.00 51.09 313 VAL A CA 1
ATOM 2386 C C . VAL A 1 313 ? -16.205 -2.937 33.440 1.00 51.09 313 VAL A C 1
ATOM 2388 O O . VAL A 1 313 ? -16.108 -1.755 33.767 1.00 51.09 313 VAL A O 1
ATOM 2391 N N . PRO A 1 314 ? -15.169 -3.623 32.923 1.00 47.97 314 PRO A N 1
ATOM 2392 C CA . PRO A 1 314 ? -13.905 -2.998 32.523 1.00 47.97 314 PRO A CA 1
ATOM 2393 C C . PRO A 1 314 ? -13.935 -2.399 31.108 1.00 47.97 314 PRO A C 1
ATOM 2395 O O . PRO A 1 314 ? -14.777 -2.825 30.285 1.00 47.97 314 PRO A O 1
#

Mean predicted aligned error: 7.91 Å

pLDDT: mean 85.99, std 8.86, range [47.97, 96.81]

Nearest PDB structures (foldseek):
  7oqz-assembly1_A  TM=2.459E-01  e=9.688E+00  Homo sapiens

Radius of gyration: 28.58 Å; Cα contacts (8 Å, |Δi|>4): 403; chains: 1; bounding box: 66×38×88 Å

Solvent-accessible surface area (backbone atoms only — not comparable to full-atom values): 16587 Å² total; per-residue (Å²): 89,56,76,72,68,76,37,71,62,46,80,44,72,41,85,60,40,70,59,53,46,50,48,30,62,76,70,28,42,76,82,69,63,29,42,65,32,22,38,36,38,28,42,30,47,81,39,55,63,45,33,67,72,43,49,51,51,54,50,49,57,55,48,49,58,52,46,53,54,53,33,53,52,52,41,50,55,42,55,75,32,78,60,36,72,74,56,74,68,42,28,66,60,54,63,78,44,48,60,31,72,32,79,43,65,78,35,64,70,80,60,73,69,54,52,50,52,64,70,50,35,61,56,50,46,50,52,50,37,48,56,53,47,54,52,54,49,54,55,46,46,74,56,36,87,80,50,53,73,69,58,47,50,52,52,50,53,51,52,50,51,53,50,34,50,55,49,21,44,53,53,46,50,51,46,50,73,68,64,54,60,30,37,35,63,30,72,91,42,49,68,57,24,50,52,50,52,26,54,49,41,25,39,45,33,43,18,53,36,30,40,50,50,14,51,32,54,58,80,31,71,91,52,34,69,58,54,50,51,53,54,48,50,64,34,50,64,41,51,75,54,54,74,88,82,45,64,79,78,51,58,62,26,78,74,28,56,47,34,27,51,45,52,39,48,37,17,34,37,57,40,42,69,83,52,48,71,60,28,52,49,50,25,51,50,36,34,53,51,11,50,52,40,32,55,51,25,52,53,51,49,46,55,53,23,58,77,70,75,40,89,67,60,120

Secondary structure (DSSP, 8-state):
-TTTTS-SEEEEEPTTHHHHHHHHHHHT-TT--GGGSEEEEE-STT-HHHIIIIIHHHHHHHHHHHHHHHHHHHHHHHHHSHHHHHSTTS-HHHHH-S--EEEEESS----GGGHHIIIIIHHHHHHHHHHHHHHHHHHHHHHGGGS-HHHHHHHHHHHHHHHHHHHHHHHHHHHHHTT----SS-TT-HHHHHHHHHHHHHHHHHHHHHHHHHHHHHH-GGGHHHHHHHHHHHHHGGGSS-TTTS-GGGGGGGGSHHHHHHHHHHHHHH-----HHHHHHHHHHHHHHHHHHHHHHHHHHHHHHHHTT-----